Protein AF-A0A7H0LEZ7-F1 (afdb_monomer)

Secondary structure (DSSP, 8-state):
-----EEEGGGPPPSSSEEEEEEES--SGGGHHHHHHHHHHHHHHHTTSSEEEE-EETTEEPB--S-GGG-SEEEE-S--GGGS-TTS-TT--EE--GGGGGT---S-SEE----TT--HHH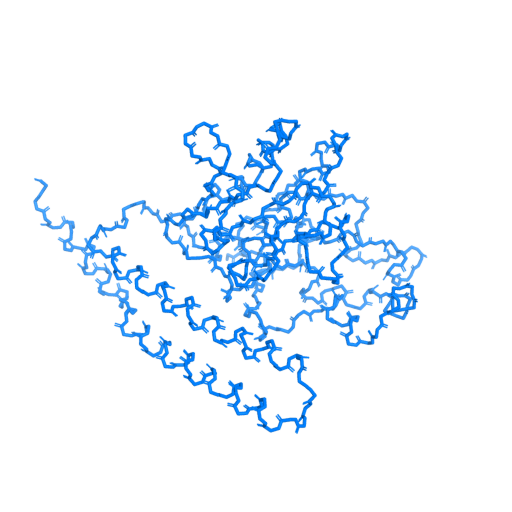HHHHHHHHHHHHTTBPPGGGGTTSGGGB-HHHHHHHHT--HHHHHHHHSPPPTTTTTEEE--S--TT-TT-----GGGBSBTTB--TT--SS---S--HHHHHHHHHHH-S---S---HHHHHHHHHHHHHHHHHHHHHHHHHHHHHHS-TT-HHHHHHHHHHHHHHHHHHHHHHTT---HHHHHHHHHHHHTS--

Radius of gyration: 21.14 Å; Cα contacts (8 Å, |Δi|>4): 494; chains: 1; bounding box: 66×50×51 Å

Solvent-accessible surface area (backbone atoms only — not comparable to full-atom values): 17412 Å² total; per-residue (Å²): 138,91,48,19,28,39,28,24,63,73,26,46,65,73,43,79,78,35,65,40,35,34,22,33,62,64,72,56,72,92,41,48,68,56,53,52,52,46,51,57,52,41,48,63,77,32,71,66,35,20,35,45,78,35,52,55,60,86,93,41,70,34,60,63,64,85,67,66,79,77,34,48,39,29,34,27,52,58,59,49,57,94,33,44,50,94,88,55,60,38,78,46,75,45,37,37,48,11,51,47,28,54,75,45,86,38,68,34,31,27,37,48,42,60,57,95,80,57,50,70,59,60,53,42,21,50,41,46,30,33,47,36,14,43,62,10,37,45,52,44,50,35,76,42,85,39,50,89,38,44,27,60,68,58,44,27,65,75,70,69,42,54,71,70,55,41,46,74,70,68,32,45,64,64,48,84,82,42,46,47,37,66,50,41,70,91,51,75,62,25,38,39,44,63,75,54,62,72,83,43,30,44,68,88,78,53,86,39,84,59,67,45,95,68,84,45,66,51,75,27,78,36,41,55,36,17,52,33,65,74,51,32,66,46,61,72,86,75,69,58,78,89,49,51,64,58,55,51,52,45,50,52,36,52,53,51,22,49,51,28,43,52,54,26,52,54,48,59,76,73,45,68,99,76,51,67,69,58,54,53,51,31,52,54,27,44,52,53,19,51,52,33,49,55,55,37,58,77,63,58,69,49,70,67,54,52,51,49,53,53,53,55,60,74,69,50,85,129

InterPro domains:
  IPR024079 Metallopeptidase, catalytic domain superfamily [G3DSA:3.40.390.10] (5-233)

Sequence (318 aa):
MKLFSFIATQHLWPKAGKKLRVCFWDVDSSFDAMKTKISTLADMLVTNLPLSFQWKEGNQFIPCAGSLSGYDVRVSLKADPARLAPEDVATSFFAVIGRMGRLDSRKATVNLPFSLAASNDFVKSRVLHEFCHVLGCLHEYQQGRCDSSFDGEKIKEIEKLSEAQYEAKYLRIADSSMGAKAFSKFDPDSIMMYRFASWMFQGDPPASPCLRTTDVTKLSGDDERGLAAAYGPAADKSVPKSIEGFVTIANKLRDRSTMLRFKADMLRQNTSAVEFSALKKIASLETKANEVETELAGYDLKPETIAAVKRGIELLPR

Organism: NCBI:txid653931

pLDDT: mean 85.18, std 15.05, range [30.48, 98.56]

Structure (mmCIF, N/CA/C/O backbone):
data_AF-A0A7H0LEZ7-F1
#
_entry.id   AF-A0A7H0LEZ7-F1
#
loop_
_atom_site.group_PDB
_atom_site.id
_atom_site.type_symbol
_atom_site.label_atom_id
_atom_site.label_alt_id
_atom_site.label_comp_id
_atom_site.label_asym_id
_atom_site.label_entity_id
_atom_site.label_seq_id
_atom_site.pdbx_PDB_ins_code
_atom_site.Cartn_x
_atom_site.Cartn_y
_atom_site.Cartn_z
_atom_site.occupancy
_atom_site.B_iso_or_equiv
_atom_site.auth_seq_id
_atom_site.auth_comp_id
_atom_site.auth_asym_id
_atom_site.auth_atom_id
_atom_site.pdbx_PDB_model_num
ATOM 1 N N . MET A 1 1 ? -15.559 -19.662 -10.968 1.00 33.81 1 MET A N 1
ATOM 2 C CA . MET A 1 1 ? -15.480 -18.282 -10.442 1.00 33.81 1 MET A CA 1
ATOM 3 C C . MET A 1 1 ? -14.004 -17.897 -10.420 1.00 33.81 1 MET A C 1
ATOM 5 O O . MET A 1 1 ? -13.226 -18.660 -9.867 1.00 33.81 1 MET A O 1
ATOM 9 N N . LYS A 1 2 ? -13.598 -16.839 -11.131 1.00 30.48 2 LYS A N 1
ATOM 10 C CA . LYS A 1 2 ? -12.199 -16.378 -11.236 1.00 30.48 2 LYS A CA 1
ATOM 11 C C . LYS A 1 2 ? -12.073 -15.138 -10.326 1.00 30.48 2 LYS A C 1
ATOM 13 O O . LYS A 1 2 ? -12.829 -14.198 -10.542 1.00 30.48 2 LYS A O 1
ATOM 18 N N . LEU A 1 3 ? -11.262 -15.179 -9.264 1.00 36.84 3 LEU A N 1
ATOM 19 C CA . LEU A 1 3 ? -11.199 -14.171 -8.177 1.00 36.84 3 LEU A CA 1
ATOM 20 C C . LEU A 1 3 ? -9.746 -13.785 -7.930 1.00 36.84 3 LEU A C 1
ATOM 22 O O . LEU A 1 3 ? -9.021 -14.714 -7.612 1.00 36.84 3 LEU A O 1
ATOM 26 N N . PHE A 1 4 ? -9.322 -12.512 -8.022 1.00 55.50 4 PHE A N 1
ATOM 27 C CA . PHE A 1 4 ? -7.941 -12.243 -8.437 1.00 55.50 4 PHE A CA 1
ATOM 28 C C . PHE A 1 4 ? -7.230 -10.957 -7.881 1.00 55.50 4 PHE A C 1
ATOM 30 O O . PHE A 1 4 ? -7.222 -9.950 -8.553 1.00 55.50 4 PHE A O 1
ATOM 37 N N . SER A 1 5 ? -6.473 -11.020 -6.761 1.00 67.81 5 SER A N 1
ATOM 38 C CA . SER A 1 5 ? -5.320 -10.119 -6.420 1.00 67.81 5 SER A CA 1
ATOM 39 C C . SER A 1 5 ? -4.165 -10.879 -5.702 1.00 67.81 5 SER A C 1
ATOM 41 O O . SER A 1 5 ? -4.408 -11.985 -5.208 1.00 67.81 5 SER A O 1
ATOM 43 N N . PHE A 1 6 ? -2.916 -10.369 -5.629 1.00 87.44 6 PHE A N 1
ATOM 44 C CA . PHE A 1 6 ? -1.803 -10.978 -4.849 1.00 87.44 6 PHE A CA 1
ATOM 45 C C . PHE A 1 6 ? -1.737 -10.418 -3.418 1.00 87.44 6 PHE A C 1
ATOM 47 O O . PHE A 1 6 ? -1.503 -9.229 -3.221 1.00 87.44 6 PHE A O 1
ATOM 54 N N . ILE A 1 7 ? -1.972 -11.254 -2.399 1.00 90.19 7 ILE A N 1
ATOM 55 C CA . ILE A 1 7 ? -2.177 -10.801 -1.010 1.00 90.19 7 ILE A CA 1
ATOM 56 C C . ILE A 1 7 ? -1.372 -11.640 -0.012 1.00 90.19 7 ILE A C 1
ATOM 58 O O . ILE A 1 7 ? -1.386 -12.871 -0.053 1.00 90.19 7 ILE A O 1
ATOM 62 N N . ALA A 1 8 ? -0.763 -10.975 0.968 1.00 92.62 8 ALA A N 1
ATOM 63 C CA . ALA A 1 8 ? -0.153 -11.580 2.147 1.00 92.62 8 ALA A CA 1
ATOM 64 C C . ALA A 1 8 ? -1.220 -12.013 3.169 1.00 92.62 8 ALA A C 1
ATOM 66 O O . ALA A 1 8 ? -1.575 -11.281 4.100 1.00 92.62 8 ALA A O 1
ATOM 67 N N . THR A 1 9 ? -1.760 -13.224 3.011 1.00 90.81 9 THR A N 1
ATOM 68 C CA . THR A 1 9 ? -2.901 -13.693 3.821 1.00 90.81 9 THR A CA 1
ATOM 69 C C . THR A 1 9 ? -2.584 -13.816 5.311 1.00 90.81 9 THR A C 1
ATOM 71 O O . THR A 1 9 ? -3.466 -13.625 6.155 1.00 90.81 9 THR A O 1
ATOM 74 N N . GLN A 1 10 ? -1.316 -14.052 5.660 1.00 88.75 10 GLN A N 1
ATOM 75 C CA . GLN A 1 10 ? -0.862 -14.085 7.048 1.00 88.75 10 GLN A CA 1
ATOM 76 C C . GLN A 1 10 ? -0.788 -12.701 7.688 1.00 88.75 10 GLN A C 1
ATOM 78 O O . GLN A 1 10 ? -0.588 -12.631 8.894 1.00 88.75 10 GLN A O 1
ATOM 83 N N . HIS A 1 11 ? -0.983 -11.608 6.951 1.00 92.06 11 HIS A N 1
ATOM 84 C CA . HIS A 1 11 ? -0.917 -10.248 7.492 1.00 92.06 11 HIS A CA 1
ATOM 85 C C . HIS A 1 11 ? -2.239 -9.487 7.379 1.00 92.06 11 HIS A C 1
ATOM 87 O O . HIS A 1 11 ? -2.298 -8.311 7.717 1.00 92.06 11 HIS A O 1
ATOM 93 N N . LEU A 1 12 ? -3.331 -10.148 6.996 1.00 93.44 12 LEU A N 1
ATOM 94 C CA . LEU A 1 12 ? -4.651 -9.518 6.938 1.00 93.44 12 LEU A CA 1
ATOM 95 C C . LEU A 1 12 ? -5.104 -8.975 8.298 1.00 93.44 12 LEU A C 1
ATOM 97 O O . LEU A 1 12 ? -4.856 -9.565 9.351 1.00 93.44 12 LEU A O 1
ATOM 101 N N . TRP A 1 13 ? -5.836 -7.871 8.284 1.00 94.38 13 TRP A N 1
ATOM 102 C CA . TRP A 1 13 ? -6.532 -7.396 9.479 1.00 94.38 13 TRP A CA 1
ATOM 103 C C . TRP A 1 13 ? -7.641 -8.375 9.911 1.00 94.38 13 TRP A C 1
ATOM 105 O O . TRP A 1 13 ? -8.182 -9.103 9.073 1.00 94.38 13 TRP A O 1
ATOM 115 N N . PRO A 1 14 ? -8.021 -8.402 11.202 1.00 88.19 14 PRO A N 1
ATOM 116 C CA . PRO A 1 14 ? -9.187 -9.154 11.654 1.00 88.19 14 PRO A CA 1
ATOM 117 C C . PRO A 1 14 ? -10.440 -8.791 10.851 1.00 88.19 14 PRO A C 1
ATOM 119 O O . PRO A 1 14 ? -10.749 -7.614 10.681 1.00 88.19 14 PRO A O 1
ATOM 122 N N . LYS A 1 15 ? -11.148 -9.813 10.356 1.00 76.19 15 LYS A N 1
ATOM 123 C CA . LYS A 1 15 ? -12.174 -9.641 9.321 1.00 76.19 15 LYS A CA 1
ATOM 124 C C . LYS A 1 15 ? -13.425 -8.918 9.817 1.00 76.19 15 LYS A C 1
ATOM 126 O O . LYS A 1 15 ? -13.903 -8.066 9.103 1.00 76.19 15 LYS A O 1
ATOM 131 N N . ALA A 1 16 ? -13.965 -9.213 11.000 1.00 72.62 16 ALA A N 1
ATOM 132 C CA . ALA A 1 16 ? -15.299 -8.729 11.380 1.00 72.62 16 ALA A CA 1
ATOM 133 C C . ALA A 1 16 ? -15.286 -7.406 12.168 1.00 72.62 16 ALA A C 1
ATOM 135 O O . ALA A 1 16 ? -14.766 -7.351 13.282 1.00 72.62 16 ALA A O 1
ATOM 136 N N . GLY A 1 17 ? -15.914 -6.362 11.614 1.00 74.38 17 GLY A N 1
ATOM 137 C CA . GLY A 1 17 ? -16.292 -5.126 12.315 1.00 74.38 17 GLY A CA 1
ATOM 138 C C . GLY A 1 17 ? -15.122 -4.258 12.779 1.00 74.38 17 GLY A C 1
ATOM 139 O O . GLY A 1 17 ? -15.315 -3.299 13.531 1.00 74.38 17 GLY A O 1
ATOM 140 N N . LYS A 1 18 ? -13.897 -4.586 12.360 1.00 88.25 18 LYS A N 1
ATOM 141 C CA . LYS A 1 18 ? -12.694 -3.898 12.812 1.00 88.25 18 LYS A CA 1
ATOM 142 C C . LYS A 1 18 ? -12.649 -2.498 12.206 1.00 88.25 18 LYS A C 1
ATOM 144 O O . LYS A 1 18 ? -12.570 -2.325 10.994 1.00 88.25 18 LYS A O 1
ATOM 149 N N . LYS A 1 19 ? -12.626 -1.498 13.085 1.00 95.12 19 LYS A N 1
ATOM 150 C CA . LYS A 1 19 ? -12.230 -0.132 12.743 1.00 95.12 19 LYS A CA 1
ATOM 151 C C . LYS A 1 19 ? -10.716 -0.017 12.894 1.00 95.12 19 LYS A C 1
ATOM 153 O O . LYS A 1 19 ? -10.193 -0.191 14.001 1.00 95.12 19 LYS A O 1
ATOM 158 N N . LEU A 1 20 ? -10.023 0.194 11.781 1.00 96.62 20 LEU A N 1
ATOM 159 C CA . LEU A 1 20 ? -8.589 0.451 11.735 1.00 96.62 20 LEU A CA 1
ATOM 160 C C . LEU A 1 20 ? -8.354 1.902 12.142 1.00 96.62 20 LEU A C 1
ATOM 162 O O . LEU A 1 20 ? -8.739 2.812 11.413 1.00 96.62 20 LEU A O 1
ATOM 166 N N . ARG A 1 21 ? -7.774 2.133 13.319 1.00 97.62 21 ARG A N 1
ATOM 167 C CA . ARG A 1 21 ? -7.528 3.492 13.814 1.00 97.62 21 ARG A CA 1
ATOM 168 C C . ARG A 1 21 ? -6.345 4.090 13.060 1.00 97.62 21 ARG A C 1
ATOM 170 O O . ARG A 1 21 ? -5.223 3.602 13.199 1.00 97.62 21 ARG A O 1
ATOM 177 N N . VAL A 1 22 ? -6.610 5.119 12.259 1.00 98.44 22 VAL A N 1
ATOM 178 C CA . VAL A 1 22 ? -5.611 5.787 11.420 1.00 98.44 22 VAL A CA 1
ATOM 179 C C . VAL A 1 22 ? -5.298 7.153 12.008 1.00 98.44 22 VAL A C 1
ATOM 181 O O . VAL A 1 22 ? -6.215 7.933 12.254 1.00 98.44 22 VAL A O 1
ATOM 184 N N . CYS A 1 23 ? -4.018 7.450 12.219 1.00 98.44 23 CYS A N 1
ATOM 185 C CA . CYS A 1 23 ? -3.571 8.771 12.653 1.00 98.44 23 CYS A CA 1
ATOM 186 C C . CYS A 1 23 ? -2.706 9.459 11.594 1.00 98.44 23 CYS A C 1
ATOM 188 O O . CYS A 1 23 ? -2.056 8.795 10.783 1.00 98.44 23 CYS A O 1
ATOM 190 N N . PHE A 1 24 ? -2.663 10.791 11.641 1.00 98.50 24 PHE A N 1
ATOM 191 C CA . PHE A 1 24 ? -1.751 11.613 10.845 1.00 98.50 24 PHE A CA 1
ATOM 192 C C . PHE A 1 24 ? -0.687 12.265 11.732 1.00 98.50 24 PHE A C 1
ATOM 194 O O . PHE A 1 24 ? -1.008 12.863 12.760 1.00 98.50 24 PHE A O 1
ATOM 201 N N . TRP A 1 25 ? 0.578 12.198 11.315 1.00 97.38 25 TRP A N 1
ATOM 202 C CA . TRP A 1 25 ? 1.665 12.954 11.950 1.00 97.38 25 TRP A CA 1
ATOM 203 C C . TRP A 1 25 ? 1.576 14.455 11.664 1.00 97.38 25 TRP A C 1
ATOM 205 O O . TRP A 1 25 ? 1.950 15.281 12.493 1.00 97.38 25 TRP A O 1
ATOM 215 N N . ASP A 1 26 ? 1.072 14.819 10.489 1.00 95.69 26 ASP A N 1
ATOM 216 C CA . ASP A 1 26 ? 1.007 16.205 10.036 1.00 95.69 26 ASP A CA 1
ATOM 217 C C . ASP A 1 26 ? -0.267 16.873 10.533 1.00 95.69 26 ASP A C 1
ATOM 219 O O . ASP A 1 26 ? -1.249 16.993 9.812 1.00 95.69 26 ASP A O 1
ATOM 223 N N . VAL A 1 27 ? -0.258 17.291 11.796 1.00 92.75 27 VAL A N 1
ATOM 224 C CA . VAL A 1 27 ? -1.427 17.873 12.480 1.00 92.75 27 VAL A CA 1
ATOM 225 C C . VAL A 1 27 ? -1.787 19.288 12.019 1.00 92.75 27 VAL A C 1
ATOM 227 O O . VAL A 1 27 ? -2.871 19.766 12.328 1.00 92.75 27 VAL A O 1
ATOM 230 N N . ASP A 1 28 ? -0.912 19.933 11.249 1.00 92.44 28 ASP A N 1
ATOM 231 C CA . ASP A 1 28 ? -1.133 21.265 10.684 1.00 92.44 28 ASP A CA 1
ATOM 232 C C . ASP A 1 28 ? -2.366 21.284 9.756 1.00 92.44 28 ASP A C 1
ATOM 234 O O . ASP A 1 28 ? -2.585 20.350 8.971 1.00 92.44 28 ASP A O 1
ATOM 238 N N . SER A 1 29 ? -3.175 22.342 9.856 1.00 94.31 29 SER A N 1
ATOM 239 C CA . SER A 1 29 ? -4.417 22.510 9.094 1.00 94.31 29 SER A CA 1
ATOM 240 C C . SER A 1 29 ? -4.186 22.743 7.599 1.00 94.31 29 SER A C 1
ATOM 242 O O . SER A 1 29 ? -5.063 22.443 6.789 1.00 94.31 29 SER A O 1
ATOM 244 N N . SER A 1 30 ? -2.985 23.171 7.192 1.00 94.56 30 SER A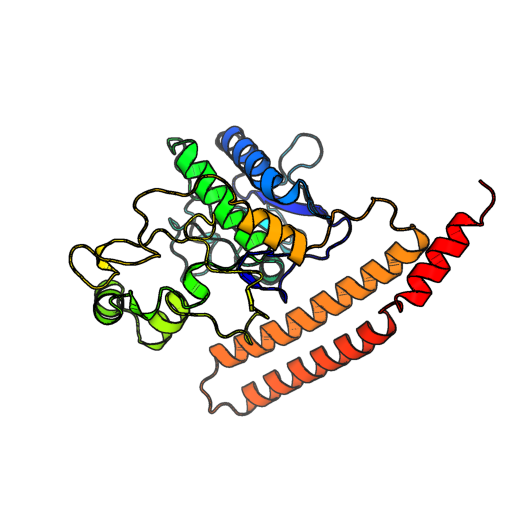 N 1
ATOM 245 C CA . SER A 1 30 ? -2.574 23.258 5.781 1.00 94.56 30 SER A CA 1
ATOM 246 C C . SER A 1 30 ? -2.675 21.920 5.040 1.00 94.56 30 SER A C 1
ATOM 248 O O . SER A 1 30 ? -2.807 21.900 3.816 1.00 94.56 30 SER A O 1
ATOM 250 N N . PHE A 1 31 ? -2.687 20.797 5.766 1.00 95.56 31 PHE A N 1
ATOM 251 C CA . PHE A 1 31 ? -2.865 19.461 5.201 1.00 95.56 31 PHE A CA 1
ATOM 252 C C . PHE A 1 31 ? -4.308 18.940 5.248 1.00 95.56 31 PHE A C 1
ATOM 254 O O . PHE A 1 31 ? -4.554 17.851 4.736 1.00 95.56 31 PHE A O 1
ATOM 261 N N . ASP A 1 32 ? -5.283 19.654 5.815 1.00 95.50 32 ASP A N 1
ATOM 262 C CA . ASP A 1 32 ? -6.631 19.102 6.045 1.00 95.50 32 ASP A CA 1
ATOM 263 C C . ASP A 1 32 ? -7.369 18.724 4.755 1.00 95.50 32 ASP A C 1
ATOM 265 O O . ASP A 1 32 ? -8.057 17.696 4.704 1.00 95.50 32 ASP A O 1
ATOM 269 N N . ALA A 1 33 ? -7.167 19.493 3.682 1.00 95.44 33 ALA A N 1
ATOM 270 C CA . ALA A 1 33 ? -7.680 19.152 2.358 1.00 95.44 33 ALA A CA 1
ATOM 271 C C . ALA A 1 33 ? -7.060 17.843 1.832 1.00 95.44 33 ALA A C 1
ATOM 273 O O . ALA A 1 33 ? -7.771 16.972 1.327 1.00 95.44 33 ALA A O 1
ATOM 274 N N . MET A 1 34 ? -5.746 17.663 2.013 1.00 96.69 34 MET A N 1
ATOM 275 C CA . MET A 1 34 ? -5.046 16.440 1.614 1.00 96.69 34 MET A CA 1
ATOM 276 C C . MET A 1 34 ? -5.470 15.242 2.473 1.00 96.69 34 MET A C 1
ATOM 278 O O . MET A 1 34 ? -5.770 14.188 1.922 1.00 96.69 34 MET A O 1
ATOM 282 N N . LYS A 1 35 ? -5.591 15.397 3.799 1.00 97.56 35 LYS A N 1
ATOM 283 C CA . LYS A 1 35 ? -6.091 14.347 4.709 1.00 97.56 35 LYS A CA 1
ATOM 284 C C . LYS A 1 35 ? -7.490 13.883 4.309 1.00 97.56 35 LYS A C 1
ATOM 286 O O . LYS A 1 35 ? -7.729 12.685 4.232 1.00 97.56 35 LYS A O 1
ATOM 291 N N . THR A 1 36 ? -8.384 14.824 3.994 1.00 96.81 36 THR A N 1
ATOM 292 C CA . THR A 1 36 ? -9.753 14.533 3.532 1.00 96.81 36 THR A CA 1
ATOM 293 C C . THR A 1 36 ? -9.757 13.776 2.210 1.00 96.81 36 THR A C 1
ATOM 295 O O . THR A 1 36 ? -10.506 12.812 2.038 1.00 96.81 36 THR A O 1
ATOM 298 N N . LYS A 1 37 ? -8.896 14.177 1.272 1.00 97.38 37 LYS A N 1
ATOM 299 C CA . LYS A 1 37 ? -8.743 13.492 -0.011 1.00 97.38 37 LYS A CA 1
ATOM 300 C C . LYS A 1 37 ? -8.205 12.071 0.173 1.00 97.38 37 LYS A C 1
ATOM 302 O O . LYS A 1 37 ? -8.775 11.142 -0.390 1.00 97.38 37 LYS A O 1
ATOM 307 N N . ILE A 1 38 ? -7.169 11.891 0.993 1.00 98.31 38 ILE A N 1
ATOM 308 C CA . ILE A 1 38 ? -6.590 10.580 1.316 1.00 98.31 38 ILE A CA 1
ATOM 309 C C . ILE A 1 38 ? -7.633 9.676 1.970 1.00 98.31 38 ILE A C 1
ATOM 311 O O . ILE A 1 38 ? -7.821 8.557 1.503 1.00 98.31 38 ILE A O 1
ATOM 315 N N . SER A 1 39 ? -8.343 10.158 2.996 1.00 98.31 39 SER A N 1
ATOM 316 C CA . SER A 1 39 ? -9.342 9.347 3.698 1.00 98.31 39 SER A CA 1
ATOM 317 C C . SER A 1 39 ? -10.466 8.905 2.765 1.00 98.31 39 SER A C 1
ATOM 319 O O . SER A 1 39 ? -10.811 7.732 2.741 1.00 98.31 39 SER A O 1
ATOM 321 N N . THR A 1 40 ? -10.968 9.818 1.927 1.00 97.38 40 THR A N 1
ATOM 322 C CA . THR A 1 40 ? -12.027 9.514 0.951 1.00 97.38 40 THR A CA 1
ATOM 323 C C . THR A 1 40 ? -11.588 8.442 -0.045 1.00 97.38 40 THR A C 1
ATOM 325 O O . THR A 1 40 ? -12.339 7.516 -0.329 1.00 97.38 40 THR A O 1
ATOM 328 N N . LEU A 1 41 ? -10.369 8.558 -0.578 1.00 97.94 41 LEU A N 1
ATOM 329 C CA . LEU A 1 41 ? -9.825 7.603 -1.542 1.00 97.94 41 LEU A CA 1
ATOM 330 C C . LEU A 1 41 ? -9.564 6.233 -0.908 1.00 97.94 41 LEU A C 1
ATOM 332 O O . LEU A 1 41 ? -9.936 5.217 -1.485 1.00 97.94 41 LEU A O 1
ATOM 336 N N . ALA A 1 42 ? -8.962 6.194 0.279 1.00 98.31 42 ALA A N 1
ATOM 337 C CA . ALA A 1 42 ? -8.709 4.949 0.995 1.00 98.31 42 ALA A CA 1
ATOM 338 C C . ALA A 1 42 ? -10.016 4.244 1.410 1.00 98.31 42 ALA A C 1
ATOM 340 O O . ALA A 1 42 ? -10.105 3.021 1.307 1.00 98.31 42 ALA A O 1
ATOM 341 N N . ASP A 1 43 ? -11.060 4.991 1.789 1.00 97.69 43 ASP A N 1
ATOM 342 C CA . ASP A 1 43 ? -12.376 4.429 2.126 1.00 97.69 43 ASP A CA 1
ATOM 343 C C . ASP A 1 43 ? -13.046 3.709 0.933 1.00 97.69 43 ASP A C 1
ATOM 345 O O . ASP A 1 43 ? -13.833 2.776 1.132 1.00 97.69 43 ASP A O 1
ATOM 349 N N . MET A 1 44 ? -12.681 4.048 -0.313 1.00 95.38 44 MET A N 1
ATOM 350 C CA . MET A 1 44 ? -13.145 3.315 -1.501 1.00 95.38 44 MET A CA 1
ATOM 351 C C . MET A 1 44 ? -12.722 1.839 -1.466 1.00 95.38 44 MET A C 1
ATOM 353 O O . MET A 1 44 ? -13.493 0.978 -1.882 1.00 95.38 44 MET A O 1
ATOM 357 N N . LEU A 1 45 ? -11.535 1.531 -0.931 1.00 95.88 45 LEU A N 1
ATOM 358 C CA 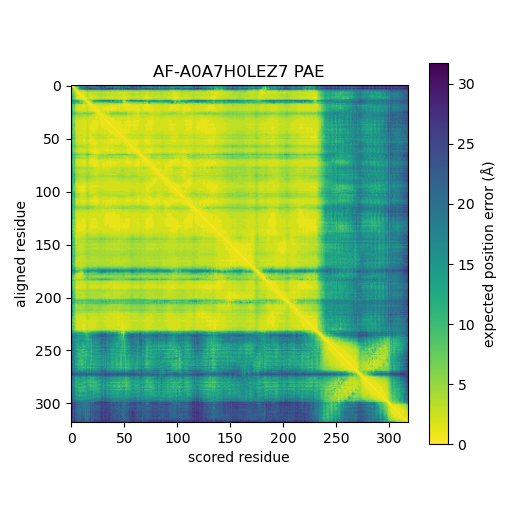. LEU A 1 45 ? -10.997 0.165 -0.882 1.00 95.88 45 LEU A CA 1
ATOM 359 C C . LEU A 1 45 ? -11.794 -0.753 0.049 1.00 95.88 45 LEU A C 1
ATOM 361 O O . LEU A 1 45 ? -11.827 -1.967 -0.137 1.00 95.88 45 LEU A O 1
ATOM 365 N N . VAL A 1 46 ? -12.412 -0.176 1.080 1.00 94.81 46 VAL A N 1
ATOM 366 C CA . VAL A 1 46 ? -13.042 -0.923 2.178 1.00 94.81 46 VAL A CA 1
ATOM 367 C C . VAL A 1 46 ? -14.564 -0.866 2.138 1.00 94.81 46 VAL A C 1
ATOM 369 O O . VAL A 1 46 ? -15.217 -1.468 2.983 1.00 94.81 46 VAL A O 1
ATOM 372 N N . THR A 1 47 ? -15.145 -0.200 1.134 1.00 92.38 47 THR A N 1
ATOM 373 C CA . THR A 1 47 ? -16.601 -0.008 1.004 1.00 92.38 47 THR A CA 1
ATOM 374 C C . THR A 1 47 ? -17.377 -1.332 1.039 1.00 92.38 47 THR A C 1
ATOM 376 O O . THR A 1 47 ? -18.448 -1.398 1.636 1.00 92.38 47 THR A O 1
ATOM 379 N N . ASN A 1 48 ? -16.814 -2.399 0.461 1.00 88.69 48 ASN A N 1
ATOM 380 C CA . ASN A 1 48 ? -17.431 -3.731 0.405 1.00 88.69 48 ASN A CA 1
ATOM 381 C C . ASN A 1 48 ? -16.773 -4.758 1.344 1.00 88.69 48 ASN A C 1
ATOM 383 O O . ASN A 1 48 ? -17.053 -5.955 1.245 1.00 88.69 48 ASN A O 1
ATOM 387 N N . LEU A 1 49 ? -15.887 -4.315 2.238 1.00 92.38 49 LEU A N 1
ATOM 388 C CA . LEU A 1 49 ? -15.145 -5.187 3.144 1.00 92.38 49 LEU A CA 1
ATOM 389 C C . LEU A 1 49 ? -15.750 -5.142 4.559 1.00 92.38 49 LEU A C 1
ATOM 391 O O . LEU A 1 49 ? -16.345 -4.142 4.958 1.00 92.38 49 LEU A O 1
ATOM 395 N N . PRO A 1 50 ? -15.584 -6.198 5.373 1.00 92.56 50 PRO A N 1
ATOM 396 C CA . PRO A 1 50 ? -16.063 -6.236 6.757 1.00 92.56 50 PRO A CA 1
ATOM 397 C C . PRO A 1 50 ? -15.228 -5.384 7.743 1.00 92.56 50 PRO A C 1
ATOM 399 O O . PRO A 1 50 ? -15.271 -5.610 8.953 1.00 92.56 50 PRO A O 1
ATOM 402 N N . LEU A 1 51 ? -14.496 -4.381 7.255 1.00 94.00 51 LEU A N 1
ATOM 403 C CA . LEU A 1 51 ? -13.664 -3.468 8.038 1.00 94.00 51 LEU A CA 1
ATOM 404 C C . LEU A 1 51 ? -13.826 -2.032 7.538 1.00 94.00 51 LEU A C 1
ATOM 406 O O . LEU A 1 51 ? -14.313 -1.800 6.437 1.00 94.00 51 LEU A O 1
ATOM 410 N N . SER A 1 52 ? -13.395 -1.062 8.336 1.00 96.00 52 SER A N 1
ATOM 411 C CA . SER A 1 52 ? -13.365 0.341 7.922 1.00 96.00 52 SER A CA 1
ATOM 412 C C . SER A 1 52 ? -12.156 1.054 8.508 1.00 96.00 52 SER A C 1
ATOM 414 O O . SER A 1 52 ? -11.582 0.607 9.503 1.00 96.00 52 SER A O 1
ATOM 416 N N . PHE A 1 53 ? -11.803 2.206 7.955 1.00 97.81 53 PHE A N 1
ATOM 417 C CA . PHE A 1 53 ? -10.847 3.105 8.585 1.00 97.81 53 PHE A CA 1
ATOM 418 C C . PHE A 1 53 ? -11.564 4.052 9.557 1.00 97.81 53 PHE A C 1
ATOM 420 O O . PHE A 1 53 ? -12.698 4.479 9.335 1.00 97.81 53 PHE A O 1
ATOM 427 N N . GLN A 1 54 ? -10.919 4.359 10.677 1.00 97.81 54 GLN A N 1
ATOM 428 C CA . GLN A 1 54 ? -11.333 5.395 11.614 1.00 97.81 54 GLN A CA 1
ATOM 429 C C . GLN A 1 54 ? -10.302 6.518 11.556 1.00 97.81 54 GLN A C 1
ATOM 431 O O . GLN A 1 54 ? -9.236 6.417 12.157 1.00 97.81 54 GLN A O 1
ATOM 436 N N . TRP A 1 55 ? -10.647 7.579 10.830 1.00 98.12 55 TRP A N 1
ATOM 437 C CA . TRP A 1 55 ? -9.778 8.732 10.581 1.00 98.12 55 TRP A CA 1
ATOM 438 C C . TRP A 1 55 ? -9.937 9.863 11.594 1.00 98.12 55 TRP A C 1
ATOM 440 O O . TRP A 1 55 ? -9.032 10.680 11.753 1.00 98.12 55 TRP A O 1
ATOM 450 N N . LYS A 1 56 ? -11.122 9.959 12.208 1.00 97.75 56 LYS A N 1
ATOM 451 C CA . LYS A 1 56 ? -11.548 11.108 13.009 1.00 97.75 56 LYS A CA 1
ATOM 452 C C . LYS A 1 56 ? -12.090 10.702 14.376 1.00 97.75 56 LYS A C 1
ATOM 454 O O . LYS A 1 56 ? -12.682 9.631 14.532 1.00 97.75 56 LYS A O 1
ATOM 459 N N . GLU A 1 57 ? -11.934 11.610 15.332 1.00 96.50 57 GLU A N 1
ATOM 460 C CA . GLU A 1 57 ? -12.625 11.627 16.621 1.00 96.50 57 GLU A CA 1
ATOM 461 C C . GLU A 1 57 ? -13.448 12.914 16.698 1.00 96.50 57 GLU A C 1
ATOM 463 O O . GLU A 1 57 ? -12.920 14.026 16.654 1.00 96.50 57 GLU A O 1
ATOM 468 N N . GLY A 1 58 ? -14.775 12.763 16.692 1.00 95.94 58 GLY A N 1
ATOM 469 C CA . GLY A 1 58 ? -15.664 13.876 16.371 1.00 95.94 58 GLY A CA 1
ATOM 470 C C . GLY A 1 58 ? -15.368 14.418 14.968 1.00 95.94 58 GLY A C 1
ATOM 471 O O . GLY A 1 58 ? -15.371 13.668 13.992 1.00 95.94 58 GLY A O 1
ATOM 472 N N . ASN A 1 59 ? -15.083 15.719 14.876 1.00 95.56 59 ASN A N 1
ATOM 473 C CA . ASN A 1 59 ? -14.828 16.405 13.604 1.00 95.56 59 ASN A CA 1
ATOM 474 C C . ASN A 1 59 ? -13.340 16.527 13.241 1.00 95.56 59 ASN A C 1
ATOM 476 O O . ASN A 1 59 ? -13.022 16.995 12.146 1.00 95.56 59 ASN A O 1
ATOM 480 N N . GLN A 1 60 ? -12.431 16.110 14.123 1.00 96.75 60 GLN A N 1
ATOM 481 C CA . GLN A 1 60 ? -10.991 16.291 13.942 1.00 96.75 60 GLN A CA 1
ATOM 482 C C . GLN A 1 60 ? -10.319 14.996 13.500 1.00 96.75 60 GLN A C 1
ATOM 484 O O . GLN A 1 60 ? -10.678 13.915 13.965 1.00 96.75 60 GLN A O 1
ATOM 489 N N . PHE A 1 61 ? -9.333 15.106 12.605 1.00 98.12 61 PHE A N 1
ATOM 490 C CA . PHE A 1 61 ? -8.458 13.981 12.276 1.00 98.12 61 PHE A CA 1
ATOM 491 C C . PHE A 1 61 ? -7.647 13.565 13.500 1.00 98.12 61 PHE A C 1
ATOM 493 O O . PHE A 1 61 ? -7.176 14.416 14.251 1.00 98.12 61 PHE A O 1
ATOM 500 N N . ILE A 1 62 ? -7.475 12.258 13.683 1.00 98.06 62 ILE A N 1
ATOM 501 C CA . ILE A 1 62 ? -6.735 11.705 14.817 1.00 98.06 62 ILE A CA 1
ATOM 502 C C . ILE A 1 62 ? -5.243 12.050 14.645 1.00 98.06 62 ILE A C 1
ATOM 504 O O . ILE A 1 62 ? -4.632 11.620 13.660 1.00 98.06 62 ILE A O 1
ATOM 508 N N . PRO A 1 63 ? -4.627 12.809 15.568 1.00 97.94 63 PRO A N 1
ATOM 509 C CA . PRO A 1 63 ? -3.199 13.089 15.512 1.00 97.94 63 PRO A CA 1
ATOM 510 C C . PRO A 1 63 ? -2.400 11.863 15.964 1.00 97.94 63 PRO A C 1
ATOM 512 O O . PRO A 1 63 ? -2.790 11.166 16.901 1.00 97.94 63 PRO A O 1
ATOM 515 N N . CYS A 1 64 ? -1.255 11.596 15.337 1.00 97.56 64 CYS A N 1
ATOM 516 C CA . CYS A 1 64 ? -0.324 10.604 15.869 1.00 97.56 64 CYS A CA 1
ATOM 517 C C . CYS A 1 64 ? 0.344 11.171 17.129 1.00 97.56 64 CYS A C 1
ATOM 519 O O . CYS A 1 64 ? 1.232 12.015 17.045 1.00 97.56 64 CYS A O 1
ATOM 521 N N . ALA A 1 65 ? -0.097 10.718 18.303 1.00 94.62 65 ALA A N 1
ATOM 522 C CA . ALA A 1 65 ? 0.421 11.166 19.595 1.00 94.62 65 ALA A CA 1
ATOM 523 C C . ALA A 1 65 ? 0.488 10.027 20.622 1.00 94.62 65 ALA A C 1
ATOM 525 O O . ALA A 1 65 ? -0.273 9.059 20.548 1.00 94.62 65 ALA A O 1
ATOM 526 N N . GLY A 1 66 ? 1.374 10.166 21.610 1.00 92.00 66 GLY A N 1
ATOM 527 C CA . GLY A 1 66 ? 1.512 9.216 22.715 1.00 92.00 66 GLY A CA 1
ATOM 528 C C . GLY A 1 66 ? 2.030 7.843 22.278 1.00 92.00 66 GLY A C 1
ATOM 529 O O . GLY A 1 66 ? 2.940 7.735 21.456 1.00 92.00 66 GLY A O 1
ATOM 530 N N . SER A 1 67 ? 1.466 6.781 22.859 1.00 91.50 67 SER A N 1
ATOM 531 C CA . SER A 1 67 ? 1.852 5.405 22.532 1.00 91.50 67 SER A CA 1
ATOM 532 C C . SER A 1 67 ? 1.372 5.018 21.133 1.00 91.50 67 SER A C 1
ATOM 534 O O . SER A 1 67 ? 0.172 4.895 20.886 1.00 91.50 67 SER A O 1
ATOM 536 N N . LEU A 1 68 ? 2.318 4.757 20.228 1.00 91.81 68 LEU A N 1
ATOM 537 C CA . LEU A 1 68 ? 2.023 4.405 18.834 1.00 91.81 68 LEU A CA 1
ATOM 538 C C . LEU A 1 68 ? 1.295 3.063 18.677 1.00 91.81 68 LEU A C 1
ATOM 540 O O . LEU A 1 68 ? 0.636 2.843 17.664 1.00 91.81 68 LEU A O 1
ATOM 544 N N . SER A 1 69 ? 1.357 2.203 19.697 1.00 87.69 69 SER A N 1
ATOM 545 C CA . SER A 1 69 ? 0.640 0.920 19.736 1.00 87.69 69 SER A CA 1
ATOM 546 C C . SER A 1 69 ? -0.889 1.059 19.700 1.00 87.69 69 SER A C 1
ATOM 548 O O . SER A 1 69 ? -1.586 0.088 19.410 1.00 87.69 69 SER A O 1
ATOM 550 N N . GLY A 1 70 ? -1.420 2.258 19.975 1.00 91.19 70 GLY A N 1
ATOM 551 C CA . GLY A 1 70 ? -2.849 2.558 19.891 1.00 91.19 70 GLY A CA 1
ATOM 552 C C . GLY A 1 70 ? -3.373 2.795 18.470 1.00 91.19 70 GLY A C 1
ATOM 553 O O . GLY A 1 70 ? -4.591 2.890 18.302 1.00 91.19 70 GLY A O 1
ATOM 554 N N . TYR A 1 71 ? -2.491 2.893 17.469 1.00 96.19 71 TYR A N 1
ATOM 555 C CA . TYR A 1 71 ? -2.852 3.147 16.074 1.00 96.19 71 TYR A CA 1
ATOM 556 C C . TYR A 1 71 ? -2.536 1.938 15.198 1.00 96.19 71 TYR A C 1
ATOM 558 O O . TYR A 1 71 ? -1.466 1.336 15.288 1.00 96.19 71 TYR A O 1
ATOM 566 N N . ASP A 1 72 ? -3.473 1.617 14.313 1.00 96.88 72 ASP A N 1
ATOM 567 C CA . ASP A 1 72 ? -3.327 0.544 13.334 1.00 96.88 72 ASP A CA 1
ATOM 568 C C . ASP A 1 72 ? -2.502 1.020 12.131 1.00 96.88 72 ASP A C 1
ATOM 570 O O . ASP A 1 72 ? -1.673 0.277 11.610 1.00 96.88 72 ASP A O 1
ATOM 574 N N . VAL A 1 73 ? -2.696 2.283 11.733 1.00 98.25 73 VAL A N 1
ATOM 575 C CA . VAL A 1 73 ? -2.035 2.918 10.587 1.00 98.25 73 VAL A CA 1
ATOM 576 C C . VAL A 1 73 ? -1.565 4.317 10.988 1.00 98.25 73 VAL A C 1
ATOM 578 O O . VAL A 1 73 ? -2.318 5.085 11.590 1.00 98.25 73 VAL A O 1
ATOM 581 N N . ARG A 1 74 ? -0.318 4.660 10.657 1.00 98.19 74 ARG A N 1
ATOM 582 C CA . ARG A 1 74 ? 0.321 5.937 11.006 1.00 98.19 74 ARG A CA 1
ATOM 583 C C . ARG A 1 74 ? 0.810 6.621 9.734 1.00 98.19 74 ARG A C 1
ATOM 585 O O . ARG A 1 74 ? 1.785 6.167 9.138 1.00 98.19 74 ARG A O 1
ATOM 592 N N . VAL A 1 75 ? 0.130 7.682 9.311 1.00 98.56 75 VAL A N 1
ATOM 593 C CA . VAL A 1 75 ? 0.360 8.334 8.015 1.00 98.56 75 VAL A CA 1
ATOM 594 C C . VAL A 1 75 ? 1.249 9.568 8.176 1.00 98.56 75 VAL A C 1
ATOM 596 O O . VAL A 1 75 ? 0.971 10.441 9.002 1.00 98.56 75 VAL A O 1
ATOM 599 N N . SER A 1 76 ? 2.301 9.657 7.364 1.00 97.94 76 SER A N 1
ATOM 600 C CA . SER A 1 76 ? 3.099 10.869 7.155 1.00 97.94 76 SER A CA 1
ATOM 601 C C . SER A 1 76 ? 2.816 11.447 5.772 1.00 97.94 76 SER A C 1
ATOM 603 O O . SER A 1 76 ? 2.796 10.717 4.786 1.00 97.94 76 SER A O 1
ATOM 605 N N . LEU A 1 77 ? 2.612 12.760 5.704 1.00 97.50 77 LEU A N 1
ATOM 606 C CA . LEU A 1 77 ? 2.426 13.544 4.480 1.00 97.50 77 LEU A CA 1
ATOM 607 C C . LEU A 1 77 ? 3.661 14.377 4.121 1.00 97.50 77 LEU A C 1
ATOM 609 O O . LEU A 1 77 ? 3.667 15.084 3.115 1.00 97.50 77 LEU A O 1
ATOM 613 N N . LYS A 1 78 ? 4.706 14.317 4.951 1.00 95.69 78 LYS A N 1
ATOM 614 C CA . LYS A 1 78 ? 5.975 15.016 4.746 1.00 95.69 78 LYS A CA 1
ATOM 615 C C . LYS A 1 78 ? 7.099 14.021 4.513 1.00 95.69 78 LYS A C 1
ATOM 617 O O . LYS A 1 78 ? 7.134 12.964 5.144 1.00 95.69 78 LYS A O 1
ATOM 622 N N . ALA A 1 79 ? 8.051 14.429 3.680 1.00 94.88 79 ALA A N 1
ATOM 623 C CA . ALA A 1 79 ? 9.342 13.769 3.540 1.00 94.88 79 ALA A CA 1
ATOM 624 C C . ALA A 1 79 ? 10.216 14.044 4.778 1.00 94.88 79 ALA A C 1
ATOM 626 O O . ALA A 1 79 ? 11.168 14.818 4.726 1.00 94.88 79 ALA A O 1
ATOM 627 N N . ASP A 1 80 ? 9.844 13.448 5.910 1.00 95.94 80 ASP A N 1
ATOM 628 C CA . ASP A 1 80 ? 10.514 13.614 7.200 1.00 95.94 80 ASP A CA 1
ATOM 629 C C . ASP A 1 80 ? 11.226 12.308 7.600 1.00 95.94 80 ASP A C 1
ATOM 631 O O . ASP A 1 80 ? 10.562 11.375 8.069 1.00 95.94 80 ASP A O 1
ATOM 635 N N . PRO A 1 81 ? 12.563 12.221 7.453 1.00 95.44 81 PRO A N 1
ATOM 636 C CA . PRO A 1 81 ? 13.312 11.009 7.778 1.00 95.44 81 PRO A CA 1
ATOM 637 C C . PRO A 1 81 ? 13.213 10.627 9.261 1.00 95.44 81 PRO A C 1
ATOM 639 O O . PRO A 1 81 ? 13.335 9.453 9.595 1.00 95.44 81 PRO A O 1
ATOM 642 N N . ALA A 1 82 ? 12.904 11.565 10.169 1.00 95.94 82 ALA A N 1
ATOM 643 C CA . ALA A 1 82 ? 12.760 11.271 11.598 1.00 95.94 82 ALA A CA 1
ATOM 644 C C . ALA A 1 82 ? 11.530 10.400 11.930 1.00 95.94 82 ALA A C 1
ATOM 646 O O . ALA A 1 82 ? 11.324 10.027 13.099 1.00 95.94 82 ALA A O 1
ATOM 647 N N . ARG A 1 83 ? 10.691 10.109 10.924 1.00 94.38 83 ARG A N 1
ATOM 648 C CA . ARG A 1 83 ? 9.497 9.265 11.032 1.00 94.38 83 ARG A CA 1
ATOM 649 C C . ARG A 1 83 ? 9.664 7.873 10.423 1.00 94.38 83 ARG A C 1
ATOM 651 O O . ARG A 1 83 ? 8.775 7.039 10.608 1.00 94.38 83 ARG A O 1
ATOM 658 N N . LEU A 1 84 ? 10.757 7.630 9.712 1.00 93.62 84 LEU A N 1
ATOM 659 C CA . LEU A 1 84 ? 10.958 6.441 8.886 1.00 93.62 84 LEU A CA 1
ATOM 660 C C . LEU A 1 84 ? 12.071 5.563 9.467 1.00 93.62 84 LEU A C 1
ATOM 662 O O . LEU A 1 84 ? 12.672 5.913 10.487 1.00 93.62 84 LEU A O 1
ATOM 666 N N . ALA A 1 85 ? 12.313 4.406 8.856 1.00 90.81 85 ALA A N 1
ATOM 667 C CA . ALA A 1 85 ? 13.489 3.610 9.173 1.00 90.81 85 ALA A CA 1
ATOM 668 C C . ALA A 1 85 ? 14.742 4.260 8.547 1.00 90.81 85 ALA A C 1
ATOM 670 O O . ALA A 1 85 ? 14.611 4.972 7.549 1.00 90.81 85 ALA A O 1
ATOM 671 N N . PRO A 1 86 ? 15.949 4.055 9.109 1.00 89.88 86 PRO A N 1
ATOM 672 C CA . PRO A 1 86 ? 17.181 4.654 8.584 1.00 89.88 86 PRO A CA 1
ATOM 673 C C . PRO A 1 86 ? 17.451 4.375 7.097 1.00 89.88 86 PRO A C 1
ATOM 675 O O . PRO A 1 86 ? 18.064 5.197 6.421 1.00 89.88 86 PRO A O 1
ATOM 678 N N . GLU A 1 87 ? 17.007 3.226 6.596 1.00 87.25 87 GLU A N 1
ATOM 679 C CA . GLU A 1 87 ? 17.149 2.787 5.209 1.00 87.25 87 GLU A CA 1
ATOM 680 C C . GLU A 1 87 ? 16.069 3.329 4.259 1.00 87.25 87 GLU A C 1
ATOM 682 O O . GLU A 1 87 ? 16.218 3.227 3.039 1.00 87.25 87 GLU A O 1
ATOM 687 N N . ASP A 1 88 ? 14.987 3.901 4.790 1.00 90.88 88 ASP A N 1
ATOM 688 C CA . ASP A 1 88 ? 13.896 4.420 3.973 1.00 90.88 88 ASP A CA 1
ATOM 689 C C . ASP A 1 88 ? 14.260 5.797 3.399 1.00 90.88 88 ASP A C 1
ATOM 691 O O . ASP A 1 88 ? 14.745 6.700 4.085 1.00 90.88 88 ASP A O 1
ATOM 695 N N . VAL A 1 89 ? 13.937 6.010 2.125 1.00 92.62 89 VAL A N 1
ATOM 696 C CA . VAL A 1 89 ? 14.111 7.314 1.477 1.00 92.62 89 VAL A CA 1
ATOM 697 C C . VAL A 1 89 ? 12.891 8.189 1.762 1.00 92.62 89 VAL A C 1
ATOM 699 O O . VAL A 1 89 ? 11.775 7.846 1.378 1.00 92.62 89 VAL A O 1
ATOM 702 N N . ALA A 1 90 ? 13.098 9.359 2.372 1.00 95.44 90 ALA A N 1
ATOM 703 C CA . ALA A 1 90 ? 12.008 10.221 2.844 1.00 95.44 90 ALA A CA 1
ATOM 704 C C . ALA A 1 90 ? 11.012 10.674 1.764 1.00 95.44 90 ALA A C 1
ATOM 706 O O . ALA A 1 90 ? 9.836 10.899 2.053 1.00 95.44 90 ALA A O 1
ATOM 707 N N . THR A 1 91 ? 11.464 10.782 0.518 1.00 96.12 91 THR A N 1
ATOM 708 C CA . THR A 1 91 ? 10.638 11.152 -0.638 1.00 96.12 91 THR A CA 1
ATOM 709 C C . THR A 1 91 ? 9.896 9.972 -1.272 1.00 96.12 91 THR A C 1
ATOM 711 O O . THR A 1 91 ? 9.119 10.185 -2.201 1.00 96.12 91 THR A O 1
ATOM 714 N N . SER A 1 92 ? 10.103 8.742 -0.793 1.00 94.94 92 SER A N 1
ATOM 715 C CA . SER A 1 92 ? 9.447 7.553 -1.342 1.00 94.94 92 SER A CA 1
ATOM 716 C C . SER A 1 92 ? 8.033 7.377 -0.808 1.00 94.94 92 SER A C 1
ATOM 718 O O . SER A 1 92 ? 7.753 7.636 0.363 1.00 94.94 92 SER A O 1
ATOM 720 N N . PHE A 1 93 ? 7.154 6.880 -1.674 1.00 97.25 93 PHE A N 1
ATOM 721 C CA . PHE A 1 93 ? 5.836 6.387 -1.294 1.00 97.25 93 PHE A CA 1
ATOM 722 C C . PHE A 1 93 ? 5.983 4.946 -0.823 1.00 97.25 93 PHE A C 1
ATOM 724 O O . PHE A 1 93 ? 6.634 4.152 -1.503 1.00 97.25 93 PHE A O 1
ATOM 731 N N . PHE A 1 94 ? 5.448 4.638 0.354 1.00 97.19 94 PHE A N 1
ATOM 732 C CA . PHE A 1 94 ? 5.409 3.267 0.846 1.00 97.19 94 PHE A CA 1
ATOM 733 C C . PHE A 1 94 ? 4.309 3.078 1.884 1.00 97.19 94 PHE A C 1
ATOM 735 O O . PHE A 1 94 ? 3.895 4.022 2.571 1.00 97.19 94 PHE A O 1
ATOM 742 N N . ALA A 1 95 ? 3.930 1.821 2.076 1.00 97.94 95 ALA A N 1
ATOM 743 C CA . ALA A 1 95 ? 3.116 1.371 3.181 1.00 97.94 95 ALA A CA 1
ATOM 744 C C . ALA A 1 95 ? 3.576 0.002 3.684 1.00 97.94 95 ALA A C 1
ATOM 746 O O . ALA A 1 95 ? 3.915 -0.901 2.921 1.00 97.94 95 ALA A O 1
ATOM 747 N N . VAL A 1 96 ? 3.557 -0.160 5.003 1.00 96.69 96 VAL A N 1
ATOM 748 C CA . VAL A 1 96 ? 3.792 -1.446 5.655 1.00 96.69 96 VAL A CA 1
ATOM 749 C C . VAL A 1 96 ? 2.598 -2.359 5.389 1.00 96.69 96 VAL A C 1
ATOM 751 O O . VAL A 1 96 ? 1.443 -1.955 5.533 1.00 96.69 96 VAL A O 1
ATOM 754 N N . ILE A 1 97 ? 2.886 -3.608 5.027 1.00 96.25 97 ILE A N 1
ATOM 755 C CA . ILE A 1 97 ? 1.871 -4.558 4.575 1.00 96.25 97 ILE A CA 1
ATOM 756 C C . ILE A 1 97 ? 1.003 -5.041 5.748 1.00 96.25 97 ILE A C 1
ATOM 758 O O . ILE A 1 97 ? 1.485 -5.651 6.710 1.00 96.25 97 ILE A O 1
ATOM 762 N N . GLY A 1 98 ? -0.309 -4.834 5.642 1.00 95.81 98 GLY A N 1
ATOM 763 C CA . GLY A 1 98 ? -1.293 -5.411 6.553 1.00 95.81 98 GLY A CA 1
ATOM 764 C C . GLY A 1 98 ? -1.086 -5.026 8.022 1.00 95.81 98 GLY A C 1
ATOM 765 O O . GLY A 1 98 ? -0.637 -3.936 8.380 1.00 95.81 98 GLY A O 1
ATOM 766 N N . ARG A 1 99 ? -1.367 -5.983 8.910 1.00 94.94 99 ARG A N 1
ATOM 767 C CA . ARG A 1 99 ? -1.206 -5.839 10.363 1.00 94.94 99 ARG A CA 1
ATOM 768 C C . ARG A 1 99 ? 0.246 -5.726 10.826 1.00 94.94 99 ARG A C 1
ATOM 770 O O . ARG A 1 99 ? 0.462 -5.445 12.006 1.00 94.94 99 ARG A O 1
ATOM 777 N N . MET A 1 100 ? 1.237 -5.904 9.942 1.00 92.75 100 MET A N 1
ATOM 778 C CA . MET A 1 100 ? 2.638 -5.669 10.308 1.00 92.75 100 MET A CA 1
ATOM 779 C C . MET A 1 100 ? 2.875 -4.215 10.719 1.00 92.75 100 MET A C 1
ATOM 781 O O . MET A 1 100 ? 3.719 -3.975 11.574 1.00 92.75 100 MET A O 1
ATOM 785 N N . GLY A 1 101 ? 2.058 -3.262 10.250 1.00 93.38 101 GLY A N 1
ATOM 786 C CA . GLY A 1 101 ? 2.136 -1.860 10.678 1.00 93.38 101 GLY A CA 1
ATOM 787 C C . GLY A 1 101 ? 2.040 -1.655 12.200 1.00 93.38 101 GLY A C 1
ATOM 788 O O . GLY A 1 101 ? 2.641 -0.725 12.739 1.00 93.38 101 GLY A O 1
ATOM 789 N N . ARG A 1 102 ? 1.361 -2.545 12.939 1.00 91.06 102 ARG A N 1
ATOM 790 C CA . ARG A 1 102 ? 1.321 -2.501 14.417 1.00 91.06 102 ARG A CA 1
ATOM 791 C C . ARG A 1 102 ? 2.641 -2.883 15.078 1.00 91.06 102 ARG A C 1
ATOM 793 O O . ARG A 1 102 ? 2.904 -2.468 16.202 1.00 91.06 102 ARG A O 1
ATOM 800 N N . LEU A 1 103 ? 3.404 -3.745 14.416 1.00 86.75 103 LEU A N 1
ATOM 801 C CA . LEU A 1 103 ? 4.665 -4.292 14.914 1.00 86.75 103 LEU A CA 1
ATOM 802 C C . LEU A 1 103 ? 5.867 -3.504 14.400 1.00 86.75 103 LEU A C 1
ATOM 804 O O . LEU A 1 103 ? 6.961 -3.632 14.942 1.00 86.75 103 LEU A O 1
ATOM 808 N N . ASP A 1 104 ? 5.647 -2.711 13.360 1.00 91.00 104 ASP A N 1
ATOM 809 C CA . ASP A 1 104 ? 6.665 -1.910 12.723 1.00 91.00 104 ASP A CA 1
ATOM 810 C C . ASP A 1 104 ? 7.160 -0.797 13.657 1.00 91.00 104 ASP A C 1
ATOM 812 O O . ASP A 1 104 ? 6.366 -0.054 14.247 1.00 91.00 104 ASP A O 1
ATOM 816 N N . SER A 1 105 ? 8.482 -0.692 13.794 1.00 89.25 105 SER A N 1
ATOM 817 C CA . SER A 1 105 ? 9.148 0.309 14.628 1.00 89.25 105 SER A CA 1
ATOM 818 C C . SER A 1 105 ? 9.140 1.712 14.022 1.00 89.25 105 SER A C 1
ATOM 820 O O . SER A 1 105 ? 9.418 2.678 14.736 1.00 89.25 105 SER A O 1
ATOM 822 N N . ARG A 1 106 ? 8.825 1.855 12.729 1.00 92.50 106 ARG A N 1
ATOM 823 C CA . ARG A 1 106 ? 8.677 3.152 12.071 1.00 92.50 106 ARG A CA 1
ATOM 824 C C . ARG A 1 106 ? 7.583 3.951 12.758 1.00 92.50 106 ARG A C 1
ATOM 826 O O . ARG A 1 106 ? 6.506 3.445 13.103 1.00 92.50 106 ARG A O 1
ATOM 833 N N . LYS A 1 107 ? 7.816 5.253 12.894 1.00 95.75 107 LYS A N 1
ATOM 834 C CA . LYS A 1 107 ? 6.774 6.160 13.377 1.00 95.75 107 LYS A CA 1
ATOM 835 C C . LYS A 1 107 ? 5.658 6.284 12.346 1.00 95.75 107 LYS A C 1
ATOM 837 O O . LYS A 1 107 ? 4.495 6.289 12.741 1.00 95.75 107 LYS A O 1
ATOM 842 N N . ALA A 1 108 ? 5.985 6.339 11.057 1.00 97.62 108 ALA A N 1
ATOM 843 C CA . ALA A 1 108 ? 5.025 6.282 9.960 1.00 97.62 108 ALA A CA 1
ATOM 844 C C . ALA A 1 108 ? 5.023 4.889 9.312 1.00 97.62 108 ALA A C 1
ATOM 846 O O . ALA A 1 108 ? 6.054 4.408 8.857 1.00 97.62 108 ALA A O 1
ATOM 847 N N . THR A 1 109 ? 3.857 4.246 9.258 1.00 97.81 109 THR A N 1
ATOM 848 C CA . THR A 1 109 ? 3.654 2.984 8.522 1.00 97.81 109 THR A CA 1
ATOM 849 C C . THR A 1 109 ? 3.188 3.223 7.100 1.00 97.81 109 THR A C 1
ATOM 851 O O . THR A 1 109 ? 3.109 2.277 6.332 1.00 97.81 109 THR A O 1
ATOM 854 N N . VAL A 1 110 ? 2.794 4.454 6.784 1.00 98.56 110 VAL A N 1
ATOM 855 C CA . VAL A 1 110 ? 2.408 4.902 5.452 1.00 98.56 110 VAL A CA 1
ATOM 856 C C . VAL A 1 110 ? 3.075 6.255 5.237 1.00 98.56 110 VAL A C 1
ATOM 858 O O . VAL A 1 110 ? 2.849 7.181 6.021 1.00 98.56 110 VAL A O 1
ATOM 861 N N . ASN A 1 111 ? 3.891 6.376 4.196 1.00 98.44 111 ASN A N 1
ATOM 862 C CA . ASN A 1 111 ? 4.529 7.626 3.805 1.00 98.44 111 ASN A CA 1
ATOM 863 C C . ASN A 1 111 ? 3.976 8.076 2.454 1.00 98.44 111 ASN A C 1
ATOM 865 O O . ASN A 1 111 ? 4.070 7.367 1.456 1.00 98.44 111 ASN A O 1
ATOM 869 N N . LEU A 1 112 ? 3.383 9.264 2.438 1.00 98.12 112 LEU A N 1
ATOM 870 C CA . LEU A 1 112 ? 2.746 9.874 1.277 1.00 98.12 112 LEU A CA 1
ATOM 871 C C . LEU A 1 112 ? 3.250 11.314 1.139 1.00 98.12 112 LEU A C 1
ATOM 873 O O . LEU A 1 112 ? 2.484 12.245 1.401 1.00 98.12 112 LEU A O 1
ATOM 877 N N . PRO A 1 113 ? 4.529 11.526 0.774 1.00 97.44 113 PRO A N 1
ATOM 878 C CA . PRO A 1 113 ? 5.166 12.842 0.762 1.00 97.44 113 PRO A CA 1
ATOM 879 C C . PRO A 1 113 ? 4.696 13.690 -0.435 1.00 97.44 113 PRO A C 1
ATOM 881 O O . PRO A 1 113 ? 5.482 14.116 -1.280 1.00 97.44 113 PRO A O 1
ATOM 884 N N . PHE A 1 114 ? 3.386 13.913 -0.546 1.00 95.69 114 PHE A N 1
ATOM 885 C CA . PHE A 1 114 ? 2.788 14.688 -1.619 1.00 95.69 114 PHE A CA 1
ATOM 886 C C . PHE A 1 114 ? 3.204 16.153 -1.527 1.00 95.69 114 PHE A C 1
ATOM 888 O O . PHE A 1 114 ? 3.077 16.799 -0.487 1.00 95.69 114 PHE A O 1
ATOM 895 N N . SER A 1 115 ? 3.585 16.715 -2.671 1.00 92.88 115 SER A N 1
ATOM 896 C CA . SER A 1 115 ? 3.502 18.160 -2.857 1.00 92.88 115 SER A CA 1
ATOM 897 C C . SER A 1 115 ? 2.033 18.592 -2.870 1.00 92.88 115 SER A C 1
ATOM 899 O O . SER A 1 115 ? 1.177 17.887 -3.408 1.00 92.88 115 SER A O 1
ATOM 901 N N . LEU A 1 116 ? 1.737 19.786 -2.349 1.00 87.44 116 LEU A N 1
ATOM 902 C CA . LEU A 1 116 ? 0.403 20.392 -2.447 1.00 87.44 116 LEU A CA 1
ATOM 903 C C . LEU A 1 116 ? -0.040 20.611 -3.907 1.00 87.44 116 LEU A C 1
ATOM 905 O O . LEU A 1 116 ? -1.234 20.689 -4.175 1.00 87.44 116 LEU A O 1
ATOM 909 N N . ALA A 1 117 ? 0.909 20.660 -4.848 1.00 91.88 117 ALA A N 1
ATOM 910 C CA . ALA A 1 117 ? 0.658 20.776 -6.285 1.00 91.88 117 ALA A CA 1
ATOM 911 C C . ALA A 1 117 ? 0.460 19.421 -7.000 1.00 91.88 117 ALA A C 1
ATOM 913 O O . ALA A 1 117 ? 0.330 19.387 -8.223 1.00 91.88 117 ALA A O 1
ATOM 914 N N . ALA A 1 118 ? 0.474 18.294 -6.277 1.00 94.44 118 ALA A N 1
ATOM 915 C CA . ALA A 1 118 ? 0.307 16.976 -6.880 1.00 94.44 118 ALA A CA 1
ATOM 916 C C . ALA A 1 118 ? -1.056 16.846 -7.585 1.00 94.44 118 ALA A C 1
ATOM 918 O O . ALA A 1 118 ? -2.102 17.192 -7.028 1.00 94.44 118 ALA A O 1
ATOM 919 N N . SER A 1 119 ? -1.048 16.303 -8.807 1.00 96.50 119 SER A N 1
ATOM 920 C CA . SER A 1 119 ? -2.272 16.118 -9.589 1.00 96.50 119 SER A CA 1
ATOM 921 C C . SER A 1 119 ? -3.250 15.163 -8.897 1.00 96.50 119 SER A C 1
ATOM 923 O O . SER A 1 119 ? -2.874 14.308 -8.088 1.00 96.50 119 SER A O 1
ATOM 925 N N . ASN A 1 120 ? -4.539 15.290 -9.219 1.00 96.06 120 ASN A N 1
ATOM 926 C CA . ASN A 1 120 ? -5.566 14.420 -8.645 1.00 96.06 120 ASN A CA 1
ATOM 927 C C . ASN A 1 120 ? -5.323 12.942 -8.954 1.00 96.06 120 ASN A C 1
ATOM 929 O O . ASN A 1 120 ? -5.425 12.126 -8.040 1.00 96.06 120 ASN A O 1
ATOM 933 N N . ASP A 1 121 ? -4.940 12.627 -10.187 1.00 96.62 121 ASP A N 1
ATOM 934 C CA . ASP A 1 121 ? -4.677 11.259 -10.628 1.00 96.62 121 ASP A CA 1
ATOM 935 C C . ASP A 1 121 ? -3.452 10.654 -9.946 1.00 96.62 121 ASP A C 1
ATOM 937 O O . ASP A 1 121 ? -3.514 9.514 -9.487 1.00 96.62 121 ASP A O 1
ATOM 941 N N . PHE A 1 122 ? -2.378 11.430 -9.783 1.00 96.50 122 PHE A N 1
ATOM 942 C CA . PHE A 1 122 ? -1.185 10.962 -9.083 1.00 96.50 122 PHE A CA 1
ATOM 943 C C . PHE A 1 122 ? -1.474 10.675 -7.605 1.00 96.50 122 PHE A C 1
ATOM 945 O O . PHE A 1 122 ? -1.140 9.601 -7.104 1.00 96.50 122 PHE A O 1
ATOM 952 N N . VAL A 1 123 ? -2.166 11.594 -6.913 1.00 97.75 123 VAL A N 1
ATOM 953 C CA . VAL A 1 123 ? -2.597 11.369 -5.522 1.00 97.75 123 VAL A CA 1
ATOM 954 C C . VAL A 1 123 ? -3.489 10.136 -5.434 1.00 97.75 123 VAL A C 1
ATOM 956 O O . VAL A 1 123 ? -3.300 9.303 -4.553 1.00 97.75 123 VAL A O 1
ATOM 959 N N . LYS A 1 124 ? -4.440 9.990 -6.361 1.00 97.94 124 LYS A N 1
ATOM 960 C CA . LYS A 1 124 ? -5.355 8.852 -6.395 1.00 97.94 124 LYS A CA 1
ATOM 961 C C . LYS A 1 124 ? -4.626 7.526 -6.569 1.00 97.94 124 LYS A C 1
ATOM 963 O O . LYS A 1 124 ? -4.881 6.609 -5.796 1.00 97.94 124 LYS A O 1
ATOM 968 N N . SER A 1 125 ? -3.714 7.446 -7.534 1.00 97.62 125 SER A N 1
ATOM 969 C CA . SER A 1 125 ? -2.906 6.252 -7.779 1.00 97.62 125 SER A CA 1
ATOM 970 C C . SER A 1 125 ? -2.134 5.837 -6.528 1.00 97.62 125 SER A C 1
ATOM 972 O O . SER A 1 125 ? -2.311 4.727 -6.032 1.00 97.62 125 SER A O 1
ATOM 974 N N . ARG A 1 126 ? -1.361 6.765 -5.948 1.00 98.00 126 ARG A N 1
ATOM 975 C CA . ARG A 1 126 ? -0.518 6.480 -4.780 1.00 98.00 126 ARG A CA 1
ATOM 976 C C . ARG A 1 126 ? -1.331 6.131 -3.540 1.00 98.00 126 ARG A C 1
ATOM 978 O O . ARG A 1 126 ? -1.012 5.159 -2.876 1.00 98.00 126 ARG A O 1
ATOM 985 N N . VAL A 1 127 ? -2.411 6.856 -3.240 1.00 98.44 127 VAL A N 1
ATOM 986 C CA . VAL A 1 127 ? -3.240 6.536 -2.065 1.00 98.44 127 VAL A CA 1
ATOM 987 C C . VAL A 1 127 ? -3.864 5.151 -2.188 1.00 98.44 127 VAL A C 1
ATOM 989 O O . VAL A 1 127 ? -3.791 4.383 -1.235 1.00 98.44 127 VAL A O 1
ATOM 992 N N . LEU A 1 128 ? -4.461 4.815 -3.335 1.00 98.19 128 LEU A N 1
ATOM 993 C CA . LEU A 1 128 ? -5.082 3.501 -3.506 1.00 98.19 128 LEU A CA 1
ATOM 994 C C . LEU A 1 128 ? -4.040 2.375 -3.445 1.00 98.19 128 LEU A C 1
ATOM 996 O O . LEU A 1 128 ? -4.302 1.362 -2.802 1.00 98.19 128 LEU A O 1
ATOM 1000 N N . HIS A 1 129 ? -2.863 2.572 -4.044 1.00 98.12 129 HIS A N 1
ATOM 1001 C CA . HIS A 1 129 ? -1.748 1.622 -4.007 1.00 98.12 129 HIS A CA 1
ATOM 1002 C C . HIS A 1 129 ? -1.237 1.386 -2.578 1.00 98.12 129 HIS A C 1
ATOM 1004 O O . HIS A 1 129 ? -1.273 0.265 -2.071 1.00 98.12 129 HIS A O 1
ATOM 1010 N N . GLU A 1 130 ? -0.847 2.456 -1.878 1.00 98.44 130 GLU A N 1
ATOM 1011 C CA . GLU A 1 130 ? -0.302 2.341 -0.525 1.00 98.44 130 GLU A CA 1
ATOM 1012 C C . GLU A 1 130 ? -1.346 1.805 0.465 1.00 98.44 130 GLU A C 1
ATOM 1014 O O . GLU A 1 130 ? -1.038 0.987 1.331 1.00 98.44 130 GLU A O 1
ATOM 1019 N N . PHE A 1 131 ? -2.618 2.192 0.339 1.00 98.50 131 PHE A N 1
ATOM 1020 C CA . PHE A 1 131 ? -3.651 1.635 1.213 1.00 98.50 131 PHE A CA 1
ATOM 1021 C C . PHE A 1 131 ? -4.067 0.208 0.837 1.00 98.50 131 PHE A C 1
ATOM 1023 O O . PHE A 1 131 ? -4.535 -0.523 1.708 1.00 98.50 131 PHE A O 1
ATOM 1030 N N . CYS A 1 132 ? -3.832 -0.255 -0.392 1.00 97.88 132 CYS A N 1
ATOM 1031 C CA . CYS A 1 132 ? -3.925 -1.681 -0.694 1.00 97.88 132 CYS A CA 1
ATOM 1032 C C . CYS A 1 132 ? -2.831 -2.474 0.036 1.00 97.88 132 CYS A C 1
ATOM 1034 O O . CYS A 1 132 ? -3.140 -3.518 0.612 1.00 97.88 132 CYS A O 1
ATOM 1036 N N . HIS A 1 133 ? -1.595 -1.966 0.133 1.00 97.88 133 HIS A N 1
ATOM 1037 C CA . HIS A 1 133 ? -0.581 -2.567 1.014 1.00 97.88 133 HIS A CA 1
ATOM 1038 C C . HIS A 1 133 ? -1.037 -2.593 2.472 1.00 97.88 133 HIS A C 1
ATOM 1040 O O . HIS A 1 133 ? -0.926 -3.633 3.123 1.00 97.88 133 HIS A O 1
ATOM 1046 N N . VAL A 1 134 ? -1.648 -1.514 2.976 1.00 98.00 134 VAL A N 1
ATOM 1047 C CA . VAL A 1 134 ? -2.259 -1.510 4.319 1.00 98.00 134 VAL A CA 1
ATOM 1048 C C . VAL A 1 134 ? -3.286 -2.636 4.472 1.00 98.00 134 VAL A C 1
ATOM 1050 O O . VAL A 1 134 ? -3.398 -3.194 5.557 1.00 98.00 134 VAL A O 1
ATOM 1053 N N . LEU A 1 135 ? -4.008 -3.026 3.420 1.00 97.06 135 LEU A N 1
ATOM 1054 C CA . LEU A 1 135 ? -4.949 -4.157 3.422 1.00 97.06 135 LEU A CA 1
ATOM 1055 C C . LEU A 1 135 ? -4.294 -5.523 3.143 1.00 97.06 135 LEU A C 1
ATOM 1057 O O . LEU A 1 135 ? -4.979 -6.540 3.072 1.00 97.06 135 LEU A O 1
ATOM 1061 N N . GLY A 1 136 ? -2.970 -5.576 3.031 1.00 95.62 136 GLY A N 1
ATOM 1062 C CA . GLY A 1 136 ? -2.214 -6.808 2.833 1.00 95.62 136 GLY A CA 1
ATOM 1063 C C . GLY A 1 136 ? -1.926 -7.155 1.373 1.00 95.62 136 GLY A C 1
ATOM 1064 O O . GLY A 1 136 ? -1.381 -8.230 1.127 1.00 95.62 136 GLY A O 1
ATOM 1065 N N . CYS A 1 137 ? -2.272 -6.300 0.407 1.00 96.19 137 CYS A N 1
ATOM 1066 C CA . CYS A 1 137 ? -1.892 -6.518 -0.986 1.00 96.19 137 CYS A CA 1
ATOM 1067 C C . CYS A 1 137 ? -0.370 -6.434 -1.152 1.00 96.19 137 CYS A C 1
ATOM 1069 O O . CYS A 1 137 ? 0.302 -5.611 -0.527 1.00 96.19 137 CYS A O 1
ATOM 1071 N N . LEU A 1 138 ? 0.166 -7.291 -2.008 1.00 95.19 138 LEU A N 1
ATOM 1072 C CA . LEU A 1 138 ? 1.548 -7.277 -2.473 1.00 95.19 138 LEU A CA 1
ATOM 1073 C C . LEU A 1 138 ? 1.591 -6.658 -3.871 1.00 95.19 138 LEU A C 1
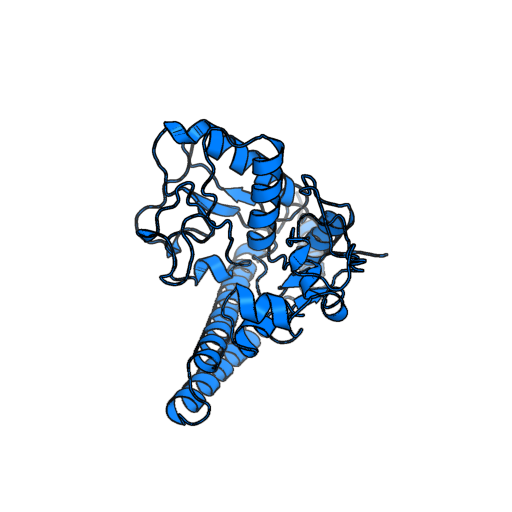ATOM 1075 O O . LEU A 1 138 ? 0.546 -6.474 -4.497 1.00 95.19 138 LEU A O 1
ATOM 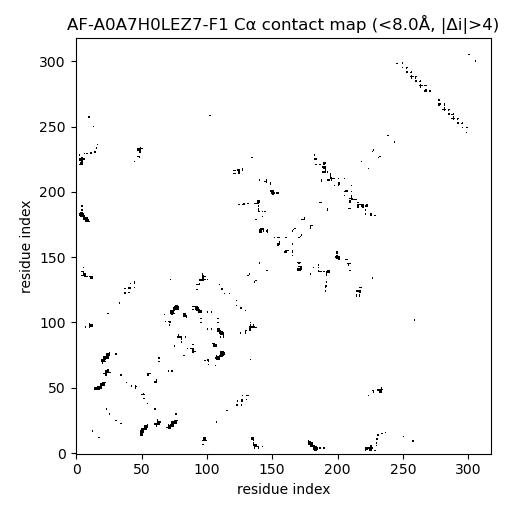1079 N N . HIS A 1 139 ? 2.781 -6.326 -4.367 1.00 96.06 139 HIS A N 1
ATOM 1080 C CA . HIS A 1 139 ? 2.878 -5.823 -5.732 1.00 96.06 139 HIS A CA 1
ATOM 1081 C C . HIS A 1 139 ? 2.553 -6.925 -6.744 1.00 96.06 139 HIS A C 1
ATOM 1083 O O . HIS A 1 139 ? 2.993 -8.065 -6.603 1.00 96.06 139 HIS A O 1
ATOM 1089 N N . GLU A 1 140 ? 1.854 -6.574 -7.819 1.00 95.50 140 GLU A N 1
ATOM 1090 C CA . GLU A 1 140 ? 1.372 -7.552 -8.800 1.00 95.50 140 GLU A CA 1
ATOM 1091 C C . GLU A 1 140 ? 2.519 -8.253 -9.553 1.00 95.50 140 GLU A C 1
ATOM 1093 O O . GLU A 1 140 ? 2.439 -9.445 -9.861 1.00 95.50 140 GLU A O 1
ATOM 1098 N N . TYR A 1 141 ? 3.641 -7.554 -9.780 1.00 94.19 141 TYR A N 1
ATOM 1099 C CA . TYR A 1 141 ? 4.828 -8.144 -10.414 1.00 94.19 141 TYR A CA 1
ATOM 1100 C C . TYR A 1 141 ? 5.449 -9.276 -9.585 1.00 94.19 141 TYR A C 1
ATOM 1102 O O . TYR A 1 141 ? 6.019 -10.208 -10.153 1.00 94.19 141 TYR A O 1
ATOM 1110 N N . GLN A 1 142 ? 5.273 -9.254 -8.257 1.00 93.75 142 GLN A N 1
ATOM 1111 C CA . GLN A 1 142 ? 5.849 -10.234 -7.330 1.00 93.75 142 GLN A CA 1
ATOM 1112 C C . GLN A 1 142 ? 5.175 -11.610 -7.417 1.00 93.75 142 GLN A C 1
ATOM 1114 O O . GLN A 1 142 ? 5.564 -12.521 -6.692 1.00 93.75 142 GLN A O 1
ATOM 1119 N N . GLN A 1 143 ? 4.213 -11.798 -8.328 1.00 91.50 143 GLN A N 1
ATOM 1120 C CA . GLN A 1 143 ? 3.737 -13.118 -8.752 1.00 91.50 143 GLN A CA 1
ATOM 1121 C C . GLN A 1 143 ? 4.753 -13.874 -9.634 1.00 91.50 143 GLN A C 1
ATOM 1123 O O . GLN A 1 143 ? 4.551 -15.052 -9.935 1.00 91.50 143 GLN A O 1
ATOM 1128 N N . GLY A 1 144 ? 5.825 -13.214 -10.084 1.00 91.50 144 GLY A N 1
ATOM 1129 C CA . GLY A 1 144 ? 6.903 -13.821 -10.869 1.00 91.50 144 GLY A CA 1
ATOM 1130 C C . GLY A 1 144 ? 6.719 -13.773 -12.385 1.00 91.50 144 GLY A C 1
ATOM 1131 O O . GLY A 1 144 ? 7.475 -14.387 -13.132 1.00 91.50 144 GLY A O 1
ATOM 1132 N N . ARG A 1 145 ? 5.686 -13.078 -12.877 1.00 91.50 145 ARG A N 1
ATOM 1133 C CA . ARG A 1 145 ? 5.418 -12.961 -14.324 1.00 91.50 145 ARG A CA 1
ATOM 1134 C C . ARG A 1 145 ? 6.356 -11.996 -15.039 1.00 91.50 145 ARG A C 1
ATOM 1136 O O . ARG A 1 145 ? 6.454 -12.059 -16.260 1.00 91.50 145 ARG A O 1
ATOM 1143 N N . CYS A 1 146 ? 7.004 -11.116 -14.286 1.00 91.31 146 CYS A N 1
ATOM 1144 C CA . CYS A 1 146 ? 7.891 -10.082 -14.805 1.00 91.31 146 CYS A CA 1
ATOM 1145 C C . CYS A 1 146 ? 9.366 -10.489 -14.757 1.00 91.31 146 CYS A C 1
ATOM 1147 O O . CYS A 1 146 ? 10.180 -9.834 -15.400 1.00 91.31 146 CYS A O 1
ATOM 1149 N N . ASP A 1 147 ? 9.698 -11.556 -14.024 1.00 94.75 147 ASP A N 1
ATOM 1150 C CA . ASP A 1 147 ? 11.069 -11.914 -13.646 1.00 94.75 147 ASP A CA 1
ATOM 1151 C C . ASP A 1 147 ? 11.990 -12.052 -14.864 1.00 94.75 147 ASP A C 1
ATOM 1153 O O . ASP A 1 147 ? 13.078 -11.485 -14.887 1.00 94.75 147 ASP A O 1
ATOM 1157 N N . SER A 1 148 ? 11.529 -12.734 -15.918 1.00 95.44 148 SER A N 1
ATOM 1158 C CA . SER A 1 148 ? 12.311 -12.927 -17.146 1.00 95.44 148 SER A CA 1
ATOM 1159 C C . SER A 1 148 ? 12.438 -11.674 -18.012 1.00 95.44 148 SER A C 1
ATOM 1161 O O . SER A 1 148 ? 13.239 -11.663 -18.938 1.00 95.44 148 SER A O 1
ATOM 1163 N N . SER A 1 149 ? 11.620 -10.650 -17.765 1.00 95.94 149 SER A N 1
ATOM 1164 C CA . SER A 1 149 ? 11.606 -9.417 -18.556 1.00 95.94 149 SER A CA 1
ATOM 1165 C C . SER A 1 149 ? 12.514 -8.338 -17.978 1.00 95.94 149 SER A C 1
ATOM 1167 O O . SER A 1 149 ? 12.806 -7.372 -18.681 1.00 95.94 149 SER A O 1
ATOM 1169 N N . PHE A 1 150 ? 12.924 -8.451 -16.712 1.00 97.06 150 PHE A N 1
ATOM 1170 C CA . PHE A 1 150 ? 13.826 -7.488 -16.089 1.00 97.06 150 PHE A CA 1
ATOM 1171 C C . PHE A 1 150 ? 15.264 -7.654 -16.594 1.00 97.06 150 PHE A C 1
ATOM 1173 O O . PHE A 1 150 ? 15.776 -8.764 -16.758 1.00 97.06 150 PHE A O 1
ATOM 1180 N N . ASP A 1 151 ? 15.934 -6.528 -16.819 1.00 97.56 151 ASP A N 1
ATOM 1181 C CA . ASP A 1 151 ? 17.378 -6.463 -17.027 1.00 97.56 151 ASP A CA 1
ATOM 1182 C C . ASP A 1 151 ? 18.065 -6.397 -15.655 1.00 97.56 151 ASP A C 1
ATOM 1184 O O . ASP A 1 151 ? 18.424 -5.331 -15.149 1.00 97.56 151 ASP A O 1
ATOM 1188 N N . GLY A 1 152 ? 18.159 -7.560 -15.005 1.00 97.06 152 GLY A N 1
ATOM 1189 C CA . GLY A 1 152 ? 18.649 -7.667 -13.632 1.00 97.06 152 GLY A CA 1
ATOM 1190 C C . GLY A 1 152 ? 20.079 -7.160 -13.452 1.00 97.06 152 GLY A C 1
ATOM 1191 O O . GLY A 1 152 ? 20.366 -6.514 -12.447 1.00 97.06 152 GLY A O 1
ATOM 1192 N N . GLU A 1 153 ? 20.963 -7.382 -14.430 1.00 98.06 153 GLU A N 1
ATOM 1193 C CA . GLU A 1 153 ? 22.337 -6.863 -14.386 1.00 98.06 153 GLU A CA 1
ATOM 1194 C C . GLU A 1 153 ? 22.348 -5.336 -14.367 1.00 98.06 153 GLU A C 1
ATOM 1196 O O . GLU A 1 153 ? 22.970 -4.727 -13.495 1.00 98.06 153 GLU A O 1
ATOM 1201 N N . LYS A 1 154 ? 21.578 -4.708 -15.258 1.00 97.75 154 LYS A N 1
ATOM 1202 C CA . LYS A 1 154 ? 21.487 -3.251 -15.330 1.00 97.75 154 LYS A CA 1
ATOM 1203 C C . LYS A 1 154 ? 20.821 -2.634 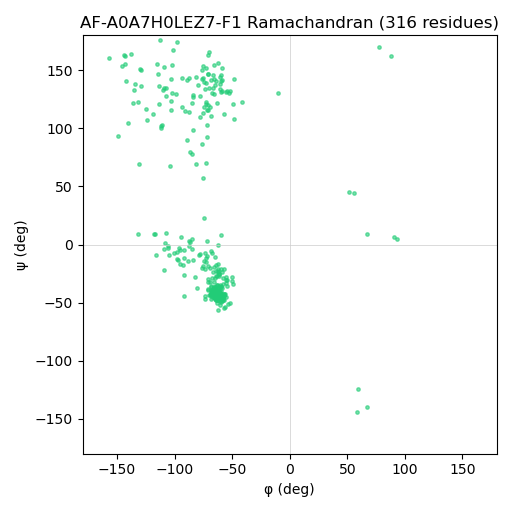-14.101 1.00 97.75 154 LYS A C 1
ATOM 1205 O O . LYS A 1 154 ? 21.271 -1.591 -13.627 1.00 97.75 154 LYS A O 1
ATOM 1210 N N . ILE A 1 155 ? 19.782 -3.270 -13.551 1.00 97.44 155 ILE A N 1
ATOM 1211 C CA . ILE A 1 155 ? 19.152 -2.849 -12.286 1.00 97.44 155 ILE A CA 1
ATOM 1212 C C . ILE A 1 155 ? 20.168 -2.901 -11.147 1.00 97.44 155 ILE A C 1
ATOM 1214 O O . ILE A 1 155 ? 20.356 -1.896 -10.458 1.00 97.44 155 ILE A O 1
ATOM 1218 N N . LYS A 1 156 ? 20.861 -4.032 -10.971 1.00 97.69 156 LYS A N 1
ATOM 1219 C CA . LYS A 1 156 ? 21.898 -4.186 -9.942 1.00 97.69 156 LYS A CA 1
ATOM 1220 C C . LYS A 1 156 ? 23.004 -3.147 -10.094 1.00 97.69 156 LYS A C 1
ATOM 1222 O O . LYS A 1 156 ? 23.410 -2.544 -9.101 1.00 97.69 156 LYS A O 1
ATOM 1227 N N . GLU A 1 157 ? 23.461 -2.896 -11.319 1.00 97.62 157 GLU A N 1
ATOM 1228 C CA . GLU A 1 157 ? 24.517 -1.924 -11.601 1.00 97.62 157 GLU A CA 1
ATOM 1229 C C . GLU A 1 157 ? 24.097 -0.488 -11.259 1.00 97.62 157 GLU A C 1
ATOM 1231 O O . GLU A 1 157 ? 24.858 0.231 -10.602 1.00 97.62 157 GLU A O 1
ATOM 1236 N N . ILE A 1 158 ? 22.911 -0.055 -11.695 1.00 96.06 158 ILE A N 1
ATOM 1237 C CA . ILE A 1 158 ? 22.436 1.324 -11.517 1.00 96.06 158 ILE A CA 1
ATOM 1238 C C . ILE A 1 158 ? 22.036 1.580 -10.063 1.00 96.06 158 ILE A C 1
ATOM 1240 O O . ILE A 1 158 ? 22.422 2.601 -9.493 1.00 96.06 158 ILE A O 1
ATOM 1244 N N . GLU A 1 159 ? 21.318 0.647 -9.439 1.00 94.19 159 GLU A N 1
ATOM 1245 C CA . GLU A 1 159 ? 20.831 0.790 -8.061 1.00 94.19 159 GLU A CA 1
ATOM 1246 C C . GLU A 1 159 ? 21.833 0.327 -7.000 1.00 94.19 159 GLU A C 1
ATOM 1248 O O . GLU A 1 159 ? 21.562 0.450 -5.805 1.00 94.19 159 GLU A O 1
ATOM 1253 N N . LYS A 1 160 ? 23.002 -0.173 -7.425 1.00 95.38 160 LYS A N 1
ATOM 1254 C CA . LYS A 1 160 ? 24.082 -0.664 -6.554 1.00 95.38 160 LYS A CA 1
ATOM 1255 C C . LYS A 1 160 ? 23.600 -1.753 -5.593 1.00 95.38 160 LYS A C 1
ATOM 1257 O O . LYS A 1 160 ? 23.921 -1.736 -4.406 1.00 95.38 160 LYS A O 1
ATOM 1262 N N . LEU A 1 161 ? 22.824 -2.698 -6.117 1.00 92.38 161 LEU A N 1
ATOM 1263 C CA . LEU A 1 161 ? 22.265 -3.807 -5.347 1.00 92.38 161 LEU A CA 1
ATOM 1264 C C . LEU A 1 161 ? 23.170 -5.036 -5.420 1.00 92.38 161 LEU A C 1
ATOM 1266 O O . LEU A 1 161 ? 23.731 -5.350 -6.470 1.00 92.38 161 LEU A O 1
ATOM 1270 N N . SER A 1 162 ? 23.261 -5.772 -4.314 1.00 94.62 162 SER A N 1
ATOM 1271 C CA . SER A 1 162 ? 23.713 -7.164 -4.353 1.00 94.62 162 SER A CA 1
ATOM 1272 C C . SER A 1 162 ? 22.663 -8.061 -5.019 1.00 94.62 162 SER A C 1
ATOM 1274 O O . SER A 1 162 ? 21.497 -7.679 -5.133 1.00 94.62 162 SER A O 1
ATOM 1276 N N . GLU A 1 163 ? 23.051 -9.283 -5.397 1.00 95.19 163 GLU A N 1
ATOM 1277 C CA . GLU A 1 163 ? 22.111 -10.277 -5.938 1.00 95.19 163 GLU A CA 1
ATOM 1278 C C . GLU A 1 163 ? 20.919 -10.492 -4.997 1.00 95.19 163 GLU A C 1
ATOM 1280 O O . GLU A 1 163 ? 19.773 -10.303 -5.386 1.00 95.19 163 GLU A O 1
ATOM 1285 N N . ALA A 1 164 ? 21.187 -10.753 -3.714 1.00 90.88 164 ALA A N 1
ATOM 1286 C CA . ALA A 1 164 ? 20.140 -10.981 -2.720 1.00 90.88 164 ALA A CA 1
ATOM 1287 C C . ALA A 1 164 ? 19.199 -9.773 -2.550 1.00 90.88 164 ALA A C 1
ATOM 1289 O O . ALA A 1 164 ? 18.003 -9.942 -2.318 1.00 90.88 164 ALA A O 1
ATOM 1290 N N . GLN A 1 165 ? 19.717 -8.544 -2.667 1.00 89.31 165 GLN A N 1
ATOM 1291 C CA . GLN A 1 165 ? 18.885 -7.339 -2.617 1.00 89.31 165 GLN A CA 1
ATOM 1292 C C . GLN A 1 165 ? 18.024 -7.186 -3.873 1.00 89.31 165 GLN A C 1
ATOM 1294 O O . GLN A 1 165 ? 16.879 -6.752 -3.760 1.00 89.31 165 GLN A O 1
ATOM 1299 N N . TYR A 1 166 ? 18.557 -7.525 -5.048 1.00 94.06 166 TYR A N 1
ATOM 1300 C CA . TYR A 1 166 ? 17.799 -7.538 -6.294 1.00 94.06 166 TYR A CA 1
ATOM 1301 C C . TYR A 1 166 ? 16.672 -8.570 -6.238 1.00 94.06 166 TYR A C 1
ATOM 1303 O O . TYR A 1 166 ? 15.517 -8.208 -6.457 1.00 94.06 166 TYR A O 1
ATOM 1311 N N . GLU A 1 167 ? 16.974 -9.809 -5.847 1.00 92.31 167 GLU A N 1
ATOM 1312 C CA . GLU A 1 167 ? 15.978 -10.874 -5.714 1.00 92.31 167 GLU A CA 1
ATOM 1313 C C . GLU A 1 167 ? 14.864 -10.487 -4.733 1.00 92.31 167 GLU A C 1
ATOM 1315 O O . GLU A 1 167 ? 13.683 -10.594 -5.058 1.00 92.31 167 GLU A O 1
ATOM 1320 N N . ALA A 1 168 ? 15.225 -9.961 -3.558 1.00 87.06 168 ALA A N 1
ATOM 1321 C CA . ALA A 1 168 ? 14.256 -9.556 -2.543 1.00 87.06 168 ALA A CA 1
ATOM 1322 C C . ALA A 1 168 ? 13.362 -8.381 -2.977 1.00 87.06 168 ALA A C 1
ATOM 1324 O O . ALA A 1 168 ? 12.235 -8.260 -2.491 1.00 87.06 168 ALA A O 1
ATOM 1325 N N . LYS A 1 169 ? 13.859 -7.496 -3.852 1.00 89.94 169 LYS A N 1
ATOM 1326 C CA . LYS A 1 169 ? 13.131 -6.301 -4.300 1.00 89.94 169 LYS A CA 1
ATOM 1327 C C . LYS A 1 169 ? 12.313 -6.532 -5.563 1.00 89.94 169 LYS A C 1
ATOM 1329 O O . LYS A 1 169 ? 11.185 -6.065 -5.618 1.00 89.94 169 LYS A O 1
ATOM 1334 N N . TYR A 1 170 ? 12.872 -7.197 -6.569 1.00 92.50 170 TYR A N 1
ATOM 1335 C CA . TYR A 1 170 ? 12.336 -7.188 -7.933 1.00 92.50 170 TYR A CA 1
ATOM 1336 C C . TYR A 1 170 ? 11.717 -8.508 -8.371 1.00 92.50 170 TYR A C 1
ATOM 1338 O O . TYR A 1 170 ? 10.900 -8.509 -9.291 1.00 92.50 170 TYR A O 1
ATOM 1346 N N . LEU A 1 171 ? 12.081 -9.617 -7.732 1.00 92.25 171 LEU A N 1
ATOM 1347 C CA . LEU A 1 171 ? 11.616 -10.933 -8.149 1.00 92.25 171 LEU A CA 1
ATOM 1348 C C . LEU A 1 171 ? 10.424 -11.409 -7.321 1.00 92.25 171 LEU A C 1
ATOM 1350 O O . LEU A 1 171 ? 9.979 -10.776 -6.356 1.00 92.25 171 LEU A O 1
ATOM 1354 N N . ARG A 1 172 ? 9.879 -12.554 -7.734 1.00 90.88 172 ARG A N 1
ATOM 1355 C CA . ARG A 1 172 ? 8.802 -13.242 -7.030 1.00 90.88 172 ARG A CA 1
ATOM 1356 C C . ARG A 1 172 ? 9.123 -13.450 -5.551 1.00 90.88 172 ARG A C 1
ATOM 1358 O O . ARG A 1 172 ? 10.146 -14.031 -5.192 1.00 90.88 172 ARG A O 1
ATOM 1365 N N . ILE A 1 173 ? 8.162 -13.116 -4.696 1.00 84.12 173 ILE A N 1
ATOM 1366 C CA . ILE A 1 173 ? 8.216 -13.477 -3.279 1.00 84.12 173 ILE A CA 1
ATOM 1367 C C . ILE A 1 173 ? 7.823 -14.948 -3.136 1.00 84.12 173 ILE A C 1
ATOM 1369 O O . ILE A 1 173 ? 6.767 -15.360 -3.613 1.00 84.12 173 ILE A O 1
ATOM 1373 N N . ALA A 1 174 ? 8.654 -15.745 -2.463 1.00 78.50 174 ALA A N 1
ATOM 1374 C CA . ALA A 1 174 ? 8.323 -17.135 -2.166 1.00 78.50 174 ALA A CA 1
ATOM 1375 C C . ALA A 1 174 ? 7.040 -17.233 -1.316 1.00 78.50 174 ALA A C 1
ATOM 1377 O O . ALA A 1 174 ? 6.932 -16.579 -0.277 1.00 78.50 174 ALA A O 1
ATOM 1378 N N . ASP A 1 175 ? 6.103 -18.100 -1.718 1.00 68.75 175 ASP A N 1
ATOM 1379 C CA . ASP A 1 175 ? 4.778 -18.261 -1.089 1.00 68.75 175 ASP A CA 1
ATOM 1380 C C . ASP A 1 175 ? 4.836 -18.426 0.445 1.00 68.75 175 ASP A C 1
ATOM 1382 O O . ASP A 1 175 ? 3.938 -17.985 1.172 1.00 68.75 175 ASP A O 1
ATOM 1386 N N . SER A 1 176 ? 5.910 -19.035 0.956 1.00 63.00 176 SER A N 1
ATOM 1387 C CA . SER A 1 176 ? 6.076 -19.394 2.363 1.00 63.00 176 SER A CA 1
ATOM 1388 C C . SER A 1 176 ? 6.367 -18.228 3.312 1.00 63.00 176 SER A C 1
ATOM 1390 O O . SER A 1 176 ? 6.130 -18.388 4.505 1.00 63.00 176 SER A O 1
ATOM 1392 N N . SER A 1 177 ? 6.872 -17.079 2.847 1.00 68.31 177 SER A N 1
ATOM 1393 C CA . SER A 1 177 ? 7.358 -16.024 3.759 1.00 68.31 177 SER A CA 1
ATOM 1394 C C . SER A 1 177 ? 6.256 -15.122 4.323 1.00 68.31 177 SER A C 1
ATOM 1396 O O . SER A 1 177 ? 6.401 -14.602 5.423 1.00 68.31 177 SER A O 1
ATOM 1398 N N . MET A 1 178 ? 5.145 -14.946 3.600 1.00 77.12 178 MET A N 1
ATOM 1399 C CA . MET A 1 178 ? 4.024 -14.080 4.017 1.00 77.12 178 MET A CA 1
ATOM 1400 C C . MET A 1 178 ? 2.648 -14.752 3.883 1.00 77.12 178 MET A C 1
ATOM 1402 O O . MET A 1 178 ? 1.599 -14.101 3.973 1.00 77.12 178 MET A O 1
ATOM 1406 N N . GLY A 1 179 ? 2.630 -16.061 3.600 1.00 82.94 179 GLY A N 1
ATOM 1407 C CA . GLY A 1 179 ? 1.439 -16.747 3.092 1.00 82.94 179 GLY A CA 1
ATOM 1408 C C . GLY A 1 179 ? 0.881 -16.012 1.879 1.00 82.94 179 GLY A C 1
ATOM 1409 O O . GLY A 1 179 ? -0.318 -15.706 1.827 1.00 82.94 179 GLY A O 1
ATOM 1410 N N . ALA A 1 180 ? 1.785 -15.630 0.976 1.00 85.94 180 ALA A N 1
ATOM 1411 C CA . ALA A 1 180 ? 1.444 -14.888 -0.216 1.00 85.94 180 ALA A CA 1
ATOM 1412 C C . ALA A 1 180 ? 0.538 -15.773 -1.070 1.00 85.94 180 ALA A C 1
ATOM 1414 O O . ALA A 1 180 ? 0.868 -16.910 -1.396 1.00 85.94 180 ALA A O 1
ATOM 1415 N N . LYS A 1 181 ? -0.657 -15.275 -1.365 1.00 86.62 181 LYS A N 1
ATOM 1416 C CA . LYS A 1 181 ? -1.649 -15.998 -2.141 1.00 86.62 181 LYS A CA 1
ATOM 1417 C C . LYS A 1 181 ? -2.048 -15.132 -3.310 1.00 86.62 181 LYS A C 1
ATOM 1419 O O . LYS A 1 181 ? -2.636 -14.066 -3.130 1.00 86.62 181 LYS A O 1
ATOM 1424 N N . ALA A 1 182 ? -1.764 -15.626 -4.507 1.00 84.31 182 ALA A N 1
ATOM 1425 C CA . ALA A 1 182 ? -2.468 -15.164 -5.680 1.00 84.31 182 ALA A CA 1
ATOM 1426 C C . ALA A 1 182 ? -3.897 -15.674 -5.539 1.00 84.31 182 ALA A C 1
ATOM 1428 O O . ALA A 1 182 ? -4.169 -16.875 -5.600 1.00 84.31 182 ALA A O 1
ATOM 1429 N N . PHE A 1 183 ? -4.819 -14.753 -5.306 1.00 79.56 183 PHE A N 1
ATOM 1430 C CA . PHE A 1 183 ? -6.176 -15.007 -5.711 1.00 79.56 183 PHE A CA 1
ATOM 1431 C C . PHE A 1 183 ? -6.102 -15.109 -7.247 1.00 79.56 183 PHE A C 1
ATOM 1433 O O . PHE A 1 183 ? -6.570 -16.140 -7.724 1.00 79.56 183 PHE A O 1
ATOM 1440 N N . SER A 1 184 ? -5.371 -14.162 -7.920 1.00 78.94 184 SER A N 1
ATOM 1441 C CA . SER A 1 184 ? -4.790 -13.942 -9.301 1.00 78.94 184 SER A CA 1
ATOM 1442 C C . SER A 1 184 ? -4.668 -14.918 -10.483 1.00 78.94 184 SER A C 1
ATOM 1444 O O . SER A 1 184 ? -3.936 -15.886 -10.365 1.00 78.94 184 SER A O 1
ATOM 1446 N N . LYS A 1 185 ? -5.095 -14.534 -11.711 1.00 88.62 185 LYS A N 1
ATOM 1447 C CA . LYS A 1 185 ? -4.162 -14.399 -12.853 1.00 88.62 185 LYS A CA 1
ATOM 1448 C C . LYS A 1 185 ? -3.584 -12.983 -12.885 1.00 88.62 185 LYS A C 1
ATOM 1450 O O . LYS A 1 185 ? -4.345 -12.054 -12.676 1.00 88.62 185 LYS A O 1
ATOM 1455 N N . PHE A 1 186 ? -2.307 -12.852 -13.229 1.00 92.25 186 PHE A N 1
ATOM 1456 C CA . PHE A 1 186 ? -1.639 -11.561 -13.403 1.00 92.25 186 PHE A CA 1
ATOM 1457 C C . PHE A 1 186 ? -2.499 -10.522 -14.126 1.00 92.25 186 PHE A C 1
ATOM 1459 O O . PHE A 1 186 ? -2.937 -10.755 -15.258 1.00 92.25 186 PHE A O 1
ATOM 1466 N N . ASP A 1 187 ? -2.700 -9.399 -13.453 1.00 94.25 187 ASP A N 1
ATOM 1467 C CA . ASP A 1 187 ? -3.519 -8.288 -13.888 1.00 94.25 187 ASP A CA 1
ATOM 1468 C C . ASP A 1 187 ? -2.635 -7.072 -14.203 1.00 94.25 187 ASP A C 1
ATOM 1470 O O . ASP A 1 187 ? -2.194 -6.363 -13.294 1.00 94.25 187 ASP A O 1
ATOM 1474 N N . PRO A 1 188 ? -2.366 -6.789 -15.488 1.00 93.25 188 PRO A N 1
ATOM 1475 C CA . PRO A 1 188 ? -1.553 -5.639 -15.848 1.00 93.25 188 PRO A CA 1
ATOM 1476 C C . PRO A 1 188 ? -2.185 -4.322 -15.391 1.00 93.25 188 PRO A C 1
ATOM 1478 O O . PRO A 1 188 ? -1.442 -3.366 -15.188 1.00 93.25 188 PRO A O 1
ATOM 1481 N N . ASP A 1 189 ? -3.509 -4.261 -15.222 1.00 95.06 189 ASP A N 1
ATOM 1482 C CA . ASP A 1 189 ? -4.269 -3.067 -14.846 1.00 95.06 189 ASP A CA 1
ATOM 1483 C C . ASP A 1 189 ? -4.531 -2.952 -13.339 1.00 95.06 189 ASP A C 1
ATOM 1485 O O . ASP A 1 189 ? -5.225 -2.025 -12.918 1.00 95.06 189 ASP A O 1
ATOM 1489 N N . SER A 1 190 ? -3.955 -3.846 -12.529 1.00 96.31 190 SER A N 1
ATOM 1490 C CA . SER A 1 190 ? -4.057 -3.784 -11.072 1.00 96.31 190 SER A CA 1
ATOM 1491 C C . SER A 1 190 ? -3.494 -2.467 -10.543 1.00 96.31 190 SER A C 1
ATOM 1493 O O . SER A 1 190 ? -2.431 -2.001 -10.970 1.00 96.31 190 SER A O 1
ATOM 1495 N N . ILE A 1 191 ? -4.149 -1.898 -9.527 1.00 97.44 191 ILE A N 1
ATOM 1496 C CA . ILE A 1 191 ? -3.603 -0.763 -8.777 1.00 97.44 191 ILE A CA 1
ATOM 1497 C C . ILE A 1 191 ? -2.252 -1.101 -8.134 1.00 97.44 191 ILE A C 1
ATOM 1499 O O . ILE A 1 191 ? -1.459 -0.199 -7.880 1.00 97.44 191 ILE A O 1
ATOM 1503 N N . MET A 1 192 ? -1.976 -2.389 -7.905 1.00 97.12 192 MET A N 1
ATOM 1504 C CA . MET A 1 192 ? -0.733 -2.913 -7.336 1.00 97.12 192 MET A CA 1
ATOM 1505 C C . MET A 1 192 ? 0.358 -3.165 -8.375 1.00 97.12 192 MET A C 1
ATOM 1507 O O . MET A 1 192 ? 1.444 -3.638 -8.023 1.00 97.12 192 MET A O 1
ATOM 1511 N N . MET A 1 193 ? 0.110 -2.849 -9.648 1.00 95.69 193 MET A N 1
ATOM 1512 C CA . MET A 1 193 ? 1.147 -2.883 -10.668 1.00 95.69 193 MET A CA 1
ATOM 1513 C C . MET A 1 193 ? 2.117 -1.720 -10.469 1.00 95.69 193 MET A C 1
ATOM 1515 O O . MET A 1 193 ? 1.757 -0.549 -10.610 1.00 95.69 193 MET A O 1
ATOM 1519 N N . TYR A 1 194 ? 3.370 -2.042 -10.158 1.00 92.50 194 TYR A N 1
ATOM 1520 C CA . TYR A 1 194 ? 4.402 -1.030 -9.994 1.00 92.50 194 TYR A CA 1
ATOM 1521 C C . TYR A 1 194 ? 4.811 -0.449 -11.351 1.00 92.50 194 TYR A C 1
ATOM 1523 O O . TYR A 1 194 ? 4.966 -1.165 -12.341 1.00 92.50 194 TYR A O 1
ATOM 1531 N N . ARG A 1 195 ? 5.019 0.869 -11.399 1.00 94.31 195 ARG A N 1
ATOM 1532 C CA . ARG A 1 195 ? 5.491 1.556 -12.602 1.00 94.31 195 ARG A CA 1
ATOM 1533 C C . ARG A 1 195 ? 7.017 1.582 -12.629 1.00 94.31 195 ARG A C 1
ATOM 1535 O O . ARG A 1 195 ? 7.634 2.517 -12.124 1.00 94.31 195 ARG A O 1
ATOM 1542 N N . PHE A 1 196 ? 7.608 0.558 -13.231 1.00 94.38 196 PHE A N 1
ATOM 1543 C CA . PHE A 1 196 ? 9.050 0.493 -13.466 1.00 94.38 196 PHE A CA 1
ATOM 1544 C C . PHE A 1 196 ? 9.481 1.381 -14.638 1.00 94.38 196 PHE A C 1
ATOM 1546 O O . PHE A 1 196 ? 8.722 1.609 -15.584 1.00 94.38 196 PHE A O 1
ATOM 1553 N N . ALA A 1 197 ? 10.714 1.881 -14.583 1.00 94.62 197 ALA A N 1
ATOM 1554 C CA . ALA A 1 197 ? 11.298 2.630 -15.687 1.00 94.62 197 ALA A CA 1
ATOM 1555 C C . ALA A 1 197 ? 11.620 1.695 -16.864 1.00 94.62 197 ALA A C 1
ATOM 1557 O O . ALA A 1 197 ? 12.005 0.548 -16.660 1.00 94.62 197 ALA A O 1
ATOM 1558 N N . SER A 1 198 ? 11.506 2.179 -18.105 1.00 95.81 198 SER A N 1
ATOM 1559 C CA . SER A 1 198 ? 11.729 1.347 -19.301 1.00 95.81 198 SER A CA 1
ATOM 1560 C C . SER A 1 198 ? 13.122 0.716 -19.348 1.00 95.81 198 SER A C 1
ATOM 1562 O O . SER A 1 198 ? 13.257 -0.418 -19.791 1.00 95.81 198 SER A O 1
ATOM 1564 N N . TRP A 1 199 ? 14.143 1.415 -18.838 1.00 95.94 199 TRP A N 1
ATOM 1565 C CA . TRP A 1 199 ? 15.520 0.923 -18.809 1.00 95.94 199 TRP A CA 1
ATOM 1566 C C . TRP A 1 199 ? 15.712 -0.329 -17.945 1.00 95.94 199 TRP A C 1
ATOM 1568 O O . TRP A 1 199 ? 16.740 -0.980 -18.108 1.00 95.94 199 TRP A O 1
ATOM 1578 N N . MET A 1 200 ? 14.763 -0.640 -17.053 1.00 97.38 200 MET A N 1
ATOM 1579 C CA . MET A 1 200 ? 14.779 -1.815 -16.174 1.00 97.38 200 MET A CA 1
ATOM 1580 C C . MET A 1 200 ? 14.372 -3.104 -16.897 1.00 97.38 200 MET A C 1
ATOM 1582 O O . MET A 1 200 ? 14.452 -4.176 -16.309 1.00 97.38 200 MET A O 1
ATOM 1586 N N . PHE A 1 201 ? 13.897 -3.025 -18.139 1.00 97.38 201 PHE A N 1
ATOM 1587 C CA . PHE A 1 201 ? 13.446 -4.181 -18.906 1.00 97.38 201 PHE A CA 1
ATOM 1588 C C . PHE A 1 201 ? 14.413 -4.516 -20.041 1.00 97.38 201 PHE A C 1
ATOM 1590 O O . PHE A 1 201 ? 15.080 -3.639 -20.587 1.00 97.38 201 PHE A O 1
ATOM 1597 N N . GLN A 1 202 ? 14.440 -5.791 -20.419 1.00 96.50 202 GLN A N 1
ATOM 1598 C CA . GLN A 1 202 ? 15.198 -6.285 -21.563 1.00 96.50 202 GLN A CA 1
ATOM 1599 C C . GLN A 1 202 ? 14.566 -5.834 -22.890 1.00 96.50 202 GLN A C 1
ATOM 1601 O O . GLN A 1 202 ? 13.340 -5.782 -23.029 1.00 96.50 202 GLN A O 1
ATOM 1606 N N . GLY A 1 203 ? 15.416 -5.595 -23.891 1.00 93.06 203 GLY A N 1
ATOM 1607 C CA . GLY A 1 203 ? 15.019 -5.218 -25.251 1.00 93.06 203 GLY A CA 1
ATOM 1608 C C . GLY A 1 203 ? 14.847 -3.710 -25.469 1.00 93.06 203 GLY A C 1
ATOM 1609 O O . GLY A 1 203 ? 14.718 -2.936 -24.523 1.00 93.06 203 GLY A O 1
ATOM 1610 N N . ASP A 1 204 ? 14.847 -3.301 -26.740 1.00 87.88 204 ASP A N 1
ATOM 1611 C CA . ASP A 1 204 ? 14.617 -1.916 -27.168 1.00 87.88 204 ASP A CA 1
ATOM 1612 C C . ASP A 1 204 ? 13.739 -1.881 -28.444 1.00 87.88 204 ASP A C 1
ATOM 1614 O O . ASP A 1 204 ? 14.223 -2.238 -29.523 1.00 87.88 204 ASP A O 1
ATOM 1618 N N . PRO A 1 205 ? 12.440 -1.521 -28.348 1.00 87.19 205 PRO A N 1
ATOM 1619 C CA . PRO A 1 205 ? 11.722 -1.193 -27.118 1.00 87.19 205 PRO A CA 1
ATOM 1620 C C . PRO A 1 205 ? 11.446 -2.447 -26.265 1.00 87.19 205 PRO A C 1
ATOM 1622 O O . PRO A 1 205 ? 11.275 -3.544 -26.805 1.00 87.19 205 PRO A O 1
ATOM 1625 N N . PRO A 1 206 ? 11.347 -2.309 -24.933 1.00 90.12 206 PRO A N 1
ATOM 1626 C CA . PRO A 1 206 ? 11.063 -3.441 -24.063 1.00 90.12 206 PRO A CA 1
ATOM 1627 C C . PRO A 1 206 ? 9.658 -4.008 -24.294 1.00 90.12 206 PRO A C 1
ATOM 1629 O O . PRO A 1 206 ? 8.659 -3.288 -24.254 1.00 90.12 206 PRO A O 1
ATOM 1632 N N . ALA A 1 207 ? 9.575 -5.326 -24.479 1.00 90.06 207 ALA A N 1
ATOM 1633 C CA . ALA A 1 207 ? 8.326 -6.066 -24.658 1.00 90.06 207 ALA A CA 1
ATOM 1634 C C . ALA A 1 207 ? 7.964 -6.824 -23.371 1.00 90.06 207 ALA A C 1
ATOM 1636 O O . ALA A 1 207 ? 8.011 -8.051 -23.316 1.00 90.06 207 ALA A O 1
ATOM 1637 N N . SER A 1 208 ? 7.633 -6.085 -22.308 1.00 93.06 208 SER A N 1
ATOM 1638 C CA . SER A 1 208 ? 7.272 -6.664 -21.009 1.00 93.06 208 SER A CA 1
ATOM 1639 C C . SER A 1 208 ? 5.782 -6.483 -20.713 1.00 93.06 208 SER A C 1
ATOM 1641 O O . SER A 1 208 ? 5.283 -5.362 -20.836 1.00 93.06 208 SER A O 1
ATOM 1643 N N . PRO A 1 209 ? 5.068 -7.519 -20.228 1.00 90.81 209 PRO A N 1
ATOM 1644 C CA . PRO A 1 209 ? 3.686 -7.371 -19.763 1.00 90.81 209 PRO A CA 1
ATOM 1645 C C . PRO A 1 209 ? 3.566 -6.471 -18.521 1.00 90.81 209 PRO A C 1
ATOM 1647 O O . PRO A 1 209 ? 2.461 -6.106 -18.131 1.00 90.81 209 PRO A O 1
ATOM 1650 N N . CYS A 1 210 ? 4.695 -6.124 -17.902 1.00 91.56 210 CYS A N 1
ATOM 1651 C CA . CYS A 1 210 ? 4.778 -5.305 -16.696 1.00 91.56 210 CYS A CA 1
ATOM 1652 C C . CYS A 1 210 ? 5.269 -3.882 -16.987 1.00 91.56 210 CYS A C 1
ATOM 1654 O O . CYS A 1 210 ? 5.350 -3.055 -16.080 1.00 91.56 210 CYS A O 1
ATOM 1656 N N . LEU A 1 211 ? 5.613 -3.582 -18.243 1.00 94.50 211 LEU A N 1
ATOM 1657 C CA . LEU A 1 211 ? 5.954 -2.228 -18.646 1.00 94.50 211 LEU A CA 1
ATOM 1658 C C . LEU A 1 211 ? 4.678 -1.386 -18.696 1.00 94.50 211 LEU A C 1
ATOM 1660 O O . LEU A 1 211 ? 3.766 -1.663 -19.474 1.00 94.50 211 LEU A O 1
ATOM 1664 N N . ARG A 1 212 ? 4.640 -0.313 -17.904 1.00 92.94 212 ARG A N 1
ATOM 1665 C CA . ARG A 1 212 ? 3.559 0.677 -17.936 1.00 92.94 212 ARG A CA 1
ATOM 1666 C C . ARG A 1 212 ? 4.111 2.086 -18.061 1.00 92.94 212 ARG A C 1
ATOM 1668 O O . ARG A 1 212 ? 5.052 2.473 -17.375 1.00 92.94 212 ARG A O 1
ATOM 1675 N N . THR A 1 213 ? 3.480 2.880 -18.918 1.00 91.44 213 THR A N 1
ATOM 1676 C CA . THR A 1 213 ? 3.834 4.292 -19.136 1.00 91.44 213 THR A CA 1
ATOM 1677 C C . THR A 1 213 ? 2.941 5.256 -18.359 1.00 91.44 213 THR A C 1
ATOM 1679 O O . THR A 1 213 ? 3.277 6.433 -18.237 1.00 91.44 213 THR A O 1
ATOM 1682 N N . THR A 1 214 ? 1.830 4.766 -17.805 1.00 93.62 214 THR A N 1
ATOM 1683 C CA . THR A 1 214 ? 0.827 5.552 -17.081 1.00 93.62 214 THR A CA 1
ATOM 1684 C C . THR A 1 214 ? 0.509 4.933 -15.725 1.00 93.62 214 THR A C 1
ATOM 1686 O O . THR A 1 214 ? 0.603 3.716 -15.538 1.00 93.62 214 THR A O 1
ATOM 1689 N N . ASP A 1 215 ? 0.140 5.791 -14.777 1.00 92.81 215 ASP A N 1
ATOM 1690 C CA . ASP A 1 215 ? -0.268 5.376 -13.439 1.00 92.81 215 ASP A CA 1
ATOM 1691 C C . ASP A 1 215 ? -1.686 4.781 -13.469 1.00 92.81 215 ASP A C 1
ATOM 1693 O O . ASP A 1 215 ? -2.566 5.258 -14.191 1.00 92.81 215 ASP A O 1
ATOM 1697 N N . VAL A 1 216 ? -1.931 3.752 -12.656 1.00 95.81 216 VAL A N 1
ATOM 1698 C CA . VAL A 1 216 ? -3.273 3.186 -12.459 1.00 95.81 216 VAL A CA 1
ATOM 1699 C C . VAL A 1 216 ? -4.002 4.016 -11.404 1.00 95.81 216 VAL A C 1
ATOM 1701 O O . VAL A 1 216 ? -3.475 4.252 -10.322 1.00 95.81 216 VAL A O 1
ATOM 1704 N N . THR A 1 217 ? -5.210 4.495 -11.709 1.00 96.81 217 THR A N 1
ATOM 1705 C CA . THR A 1 217 ? -5.962 5.433 -10.845 1.00 96.81 217 THR A CA 1
ATOM 1706 C C . THR A 1 217 ? -7.284 4.863 -10.333 1.00 96.81 217 THR A C 1
ATOM 1708 O O . THR A 1 217 ? -8.120 5.589 -9.781 1.00 96.81 217 THR A O 1
ATOM 1711 N N . LYS A 1 218 ? -7.532 3.574 -10.553 1.00 96.50 218 LYS A N 1
ATOM 1712 C CA . LYS A 1 218 ? -8.745 2.858 -10.147 1.00 96.50 218 LYS A CA 1
ATOM 1713 C C . LYS A 1 218 ? -8.362 1.431 -9.774 1.00 96.50 218 LYS A C 1
ATOM 1715 O O . LYS A 1 218 ? -7.386 0.920 -10.303 1.00 96.50 218 LYS A O 1
ATOM 1720 N N . LEU A 1 219 ? -9.148 0.814 -8.899 1.00 95.50 219 LEU A N 1
ATOM 1721 C CA . LEU A 1 219 ? -9.082 -0.630 -8.719 1.00 95.50 219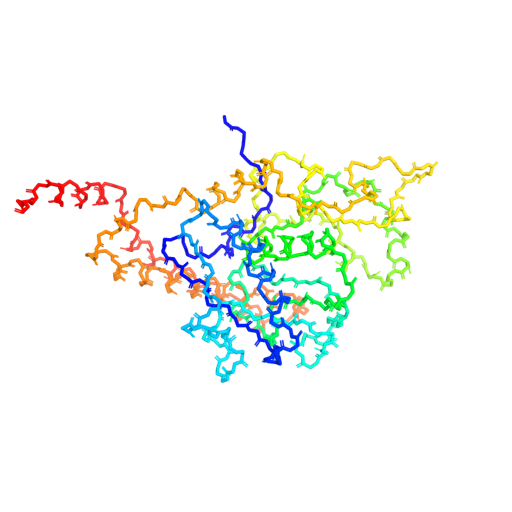 LEU A CA 1
ATOM 1722 C C . LEU A 1 219 ? -9.520 -1.307 -10.015 1.00 95.50 219 LEU A C 1
ATOM 1724 O O . LEU A 1 219 ? -10.506 -0.885 -10.632 1.00 95.50 219 LEU A O 1
ATOM 1728 N N . SER A 1 220 ? -8.806 -2.348 -10.415 1.00 95.50 220 SER A N 1
ATOM 1729 C CA . SER A 1 220 ? -9.326 -3.273 -11.406 1.00 95.50 220 SER A CA 1
ATOM 1730 C C . SER A 1 220 ? -10.452 -4.111 -10.787 1.00 95.50 220 SER A C 1
ATOM 1732 O O . SER A 1 220 ? -10.594 -4.223 -9.566 1.00 95.50 220 SER A O 1
ATOM 1734 N N . GLY A 1 221 ? -11.262 -4.760 -11.627 1.00 92.75 221 GLY A N 1
ATOM 1735 C CA . GLY A 1 221 ? -12.252 -5.711 -11.112 1.00 92.75 221 GLY A CA 1
ATOM 1736 C C . GLY A 1 221 ? -11.606 -6.920 -10.419 1.00 92.75 221 GLY A C 1
ATOM 1737 O O . GLY A 1 221 ? -12.257 -7.592 -9.619 1.00 92.75 221 GLY A O 1
ATOM 1738 N N . ASP A 1 222 ? -10.351 -7.220 -10.750 1.00 92.81 222 ASP A N 1
ATOM 1739 C CA . ASP A 1 222 ? -9.559 -8.280 -10.137 1.00 92.81 222 ASP A CA 1
ATOM 1740 C C . ASP A 1 222 ? -9.117 -7.849 -8.724 1.00 92.81 222 ASP A C 1
ATOM 1742 O O . ASP A 1 222 ? -9.427 -8.570 -7.767 1.00 92.81 222 ASP A O 1
ATOM 1746 N N . ASP A 1 223 ? -8.598 -6.626 -8.549 1.00 94.50 223 ASP A N 1
ATOM 1747 C CA . ASP A 1 223 ? -8.270 -6.046 -7.237 1.00 94.50 223 ASP A CA 1
ATOM 1748 C C . ASP A 1 223 ? -9.450 -6.132 -6.254 1.00 94.50 223 ASP A C 1
ATOM 1750 O O . ASP A 1 223 ? -9.315 -6.639 -5.133 1.00 94.50 223 ASP A O 1
ATOM 1754 N N . GLU A 1 224 ? -10.635 -5.688 -6.690 1.00 93.50 224 GLU A N 1
ATOM 1755 C CA . GLU A 1 224 ? -11.865 -5.714 -5.888 1.00 93.50 224 GLU A CA 1
ATOM 1756 C C . GLU A 1 224 ? -12.246 -7.143 -5.480 1.00 93.50 224 GLU A C 1
ATOM 1758 O O . GLU A 1 224 ? -12.554 -7.412 -4.313 1.00 93.50 224 GLU A O 1
ATOM 1763 N N . ARG A 1 225 ? -12.199 -8.086 -6.431 1.00 89.88 225 ARG A N 1
ATOM 1764 C CA . ARG A 1 225 ? -12.505 -9.500 -6.177 1.00 89.88 225 ARG A CA 1
ATOM 1765 C C . ARG A 1 225 ? -11.509 -10.137 -5.222 1.00 89.88 225 ARG A C 1
ATOM 1767 O O . ARG A 1 225 ? -11.913 -10.944 -4.387 1.00 89.88 225 ARG A O 1
ATOM 1774 N N . GLY A 1 226 ? -10.227 -9.824 -5.360 1.00 91.81 226 GLY A N 1
ATOM 1775 C CA . GLY A 1 226 ? -9.179 -10.381 -4.522 1.00 91.81 226 GLY A CA 1
ATOM 1776 C C . GLY A 1 226 ? -9.257 -9.875 -3.081 1.00 91.81 226 GLY A C 1
ATO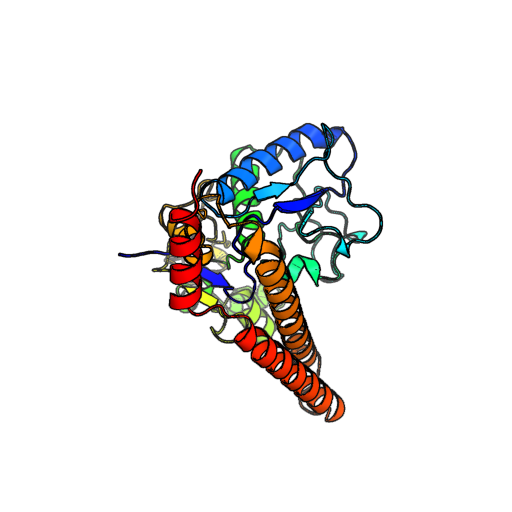M 1777 O O . GLY A 1 226 ? -9.234 -10.686 -2.153 1.00 91.81 226 GLY A O 1
ATOM 1778 N N . LEU A 1 227 ? -9.490 -8.573 -2.876 1.00 93.06 227 LEU A N 1
ATOM 1779 C CA . LEU A 1 227 ? -9.766 -8.006 -1.549 1.00 93.06 227 LEU A CA 1
ATOM 1780 C C . LEU A 1 227 ? -11.021 -8.625 -0.913 1.00 93.06 227 LEU A C 1
ATOM 1782 O O . LEU A 1 227 ? -10.977 -9.058 0.242 1.00 93.06 227 LEU A O 1
ATOM 1786 N N . ALA A 1 228 ? -12.116 -8.740 -1.671 1.00 91.44 228 ALA A N 1
ATOM 1787 C CA . ALA A 1 228 ? -13.346 -9.374 -1.197 1.00 91.44 228 ALA A CA 1
ATOM 1788 C C . ALA A 1 228 ? -13.140 -10.859 -0.849 1.00 91.44 228 ALA A C 1
ATOM 1790 O O . ALA A 1 228 ? -13.662 -11.343 0.154 1.00 91.44 228 ALA A O 1
ATOM 1791 N N . ALA A 1 229 ? -12.347 -11.596 -1.630 1.00 90.25 229 ALA A N 1
ATOM 1792 C CA . ALA A 1 229 ? -12.017 -12.990 -1.339 1.00 90.25 229 ALA A CA 1
ATOM 1793 C C . ALA A 1 229 ? -11.136 -13.128 -0.085 1.00 90.25 229 ALA A C 1
ATOM 1795 O O . ALA A 1 229 ? -11.340 -14.039 0.723 1.00 90.25 229 ALA A O 1
ATOM 1796 N N . ALA A 1 230 ? -10.176 -12.222 0.107 1.00 91.00 230 ALA A N 1
ATOM 1797 C CA . ALA A 1 230 ? -9.273 -12.240 1.250 1.00 91.00 230 ALA A CA 1
ATOM 1798 C C . ALA A 1 230 ? -10.000 -11.925 2.563 1.00 91.00 230 ALA A C 1
ATOM 1800 O O . ALA A 1 230 ? -9.862 -12.660 3.548 1.00 91.00 230 ALA A O 1
ATOM 1801 N N . TYR A 1 231 ? -10.824 -10.879 2.580 1.00 91.38 231 TYR A N 1
ATOM 1802 C CA . TYR A 1 231 ? -11.543 -10.449 3.779 1.00 91.38 231 TYR A CA 1
ATOM 1803 C C . TYR A 1 231 ? -12.903 -11.126 3.971 1.00 91.38 231 TYR A C 1
ATOM 1805 O O . TYR A 1 231 ? -13.419 -11.130 5.088 1.00 91.38 231 TYR A O 1
ATOM 1813 N N . GLY A 1 232 ? -13.432 -11.786 2.941 1.00 86.06 232 GLY A N 1
ATOM 1814 C CA . GLY A 1 232 ? -14.810 -12.264 2.912 1.00 86.06 232 GLY A CA 1
ATOM 1815 C C . GLY A 1 232 ? -15.794 -11.125 2.620 1.00 86.06 232 GLY A C 1
ATOM 1816 O O . GLY A 1 232 ? -15.408 -9.952 2.629 1.00 86.06 232 GLY A O 1
ATOM 1817 N N . PRO A 1 233 ? -17.075 -11.447 2.367 1.00 74.69 233 PRO A N 1
ATOM 1818 C CA . PRO A 1 233 ? -18.099 -10.419 2.247 1.00 74.69 233 PRO A CA 1
ATOM 1819 C C . PRO A 1 233 ? -18.164 -9.606 3.541 1.00 74.69 233 PRO A C 1
ATOM 1821 O O . PRO A 1 233 ? -17.879 -10.136 4.622 1.00 74.69 233 PRO A O 1
ATOM 1824 N N . ALA A 1 234 ? -18.579 -8.339 3.443 1.00 65.38 234 ALA A N 1
ATOM 1825 C CA . ALA A 1 234 ? -19.034 -7.595 4.607 1.00 65.38 234 ALA A CA 1
ATOM 1826 C C . ALA A 1 234 ? -20.035 -8.482 5.362 1.00 65.38 234 ALA A C 1
ATOM 1828 O O . ALA A 1 234 ? -21.111 -8.778 4.843 1.00 65.38 234 ALA A O 1
ATOM 1829 N N . ALA A 1 235 ? -19.634 -9.003 6.528 1.00 58.06 235 ALA A N 1
ATOM 1830 C CA . ALA A 1 235 ? -20.517 -9.829 7.329 1.00 58.06 235 ALA A CA 1
ATOM 1831 C C . ALA A 1 235 ? -21.788 -9.017 7.554 1.00 58.06 235 ALA A C 1
ATOM 1833 O O . ALA A 1 235 ? -21.698 -7.834 7.904 1.00 58.06 235 ALA A O 1
ATOM 1834 N N . ASP A 1 236 ? -22.944 -9.641 7.332 1.00 55.00 236 ASP A N 1
ATOM 1835 C CA . ASP A 1 236 ? -24.201 -9.046 7.755 1.00 55.00 236 ASP A CA 1
ATOM 1836 C C . ASP A 1 236 ? -24.008 -8.630 9.217 1.00 55.00 236 ASP A C 1
ATOM 1838 O O . ASP A 1 236 ? -23.547 -9.437 10.033 1.00 55.00 236 ASP A O 1
ATOM 1842 N N . LYS A 1 237 ? -24.176 -7.333 9.510 1.00 53.38 237 LYS A N 1
ATOM 1843 C CA . LYS A 1 237 ? -23.570 -6.656 10.679 1.00 53.38 237 LYS A CA 1
ATOM 1844 C C . LYS A 1 237 ? -24.041 -7.218 12.030 1.00 53.38 237 LYS A C 1
ATOM 1846 O O . LYS A 1 237 ? -23.588 -6.770 13.080 1.00 53.38 237 LYS A O 1
ATOM 1851 N N . SER A 1 238 ? -24.922 -8.211 12.022 1.00 51.06 238 SER A N 1
ATOM 1852 C CA . SER A 1 238 ? -25.338 -9.016 13.158 1.00 51.06 238 SER A CA 1
ATOM 1853 C C . SER A 1 238 ? -24.343 -10.148 13.458 1.00 51.06 238 SER A C 1
ATOM 1855 O O . SER A 1 238 ? -24.653 -11.330 13.300 1.00 51.06 238 SER A O 1
ATOM 1857 N N . VAL A 1 239 ? -23.147 -9.815 13.945 1.00 54.91 239 VAL A N 1
ATOM 1858 C CA . VAL A 1 239 ? -22.443 -10.754 14.831 1.00 54.91 239 VAL A CA 1
ATOM 1859 C C . VAL A 1 239 ? -23.170 -10.672 16.175 1.00 54.91 239 VAL A C 1
ATOM 1861 O O . VAL A 1 239 ? -23.233 -9.582 16.748 1.00 54.91 239 VAL A O 1
ATOM 1864 N N . PRO A 1 240 ? -23.769 -11.761 16.685 1.00 59.88 240 PRO A N 1
ATOM 1865 C CA . PRO A 1 240 ? -24.432 -11.721 17.980 1.00 59.88 240 PRO A CA 1
ATOM 1866 C C . PRO A 1 240 ? -23.460 -11.235 19.061 1.00 59.88 240 PRO A C 1
ATOM 1868 O O . PRO A 1 240 ? -22.352 -11.761 19.170 1.00 59.88 240 PRO A O 1
ATOM 1871 N N . LYS A 1 241 ? -23.873 -10.267 19.894 1.00 64.25 241 LYS A N 1
ATOM 1872 C CA . LYS A 1 241 ? -23.061 -9.768 21.027 1.00 64.25 241 LYS A CA 1
ATOM 1873 C C . LYS A 1 241 ? -22.516 -10.900 21.910 1.00 64.25 241 LYS A C 1
ATOM 1875 O O . LYS A 1 241 ? -21.453 -10.765 22.504 1.00 64.25 241 LYS A O 1
ATOM 1880 N N . SER A 1 242 ? -23.219 -12.034 21.960 1.00 62.47 242 SER A N 1
ATOM 1881 C CA . SER A 1 242 ? -22.830 -13.229 22.712 1.00 62.47 242 SER A CA 1
ATOM 1882 C C . SER A 1 242 ? -21.515 -13.879 22.258 1.00 62.47 242 SER A C 1
ATOM 1884 O O . SER A 1 242 ? -20.906 -14.586 23.056 1.00 62.47 242 SER A O 1
ATOM 1886 N N . ILE A 1 243 ? -21.041 -13.640 21.027 1.00 63.22 243 ILE A N 1
ATOM 1887 C CA . ILE A 1 243 ? -19.778 -14.214 20.519 1.00 63.22 243 ILE A CA 1
ATOM 1888 C C . ILE A 1 243 ? -18.647 -13.188 20.350 1.00 63.22 243 ILE A C 1
ATOM 1890 O O . ILE A 1 243 ? -17.512 -13.565 20.058 1.00 63.22 243 ILE A O 1
ATOM 1894 N N . GLU A 1 244 ? -18.911 -11.901 20.585 1.00 64.38 244 GLU A N 1
ATOM 1895 C CA . GLU A 1 244 ? -17.934 -10.813 20.414 1.00 64.38 244 GLU A CA 1
ATOM 1896 C C . GLU A 1 244 ? -16.696 -10.981 21.319 1.00 64.38 244 GLU A C 1
ATOM 1898 O O . GLU A 1 244 ? -15.559 -10.748 20.891 1.00 64.38 244 GLU A O 1
ATOM 1903 N N . GLY A 1 245 ? -16.895 -11.479 22.547 1.00 69.38 245 GLY A N 1
ATOM 1904 C CA . GLY A 1 245 ? -15.809 -11.788 23.482 1.00 69.38 245 GLY A CA 1
ATOM 1905 C C . GLY A 1 245 ? -14.868 -12.884 22.968 1.00 69.38 245 GLY A C 1
ATOM 1906 O O . GLY A 1 245 ? -13.648 -12.709 22.987 1.00 69.38 245 GLY A O 1
ATOM 1907 N N . PHE A 1 246 ? -15.424 -13.973 22.427 1.00 66.50 246 PHE A N 1
ATOM 1908 C CA . PHE A 1 246 ? -14.645 -15.079 21.859 1.00 66.50 246 PHE A CA 1
ATOM 1909 C C . PHE A 1 246 ? -13.856 -14.644 20.623 1.00 66.50 246 PHE A C 1
ATOM 1911 O O . PHE A 1 246 ? -12.660 -14.914 20.527 1.00 66.50 246 PHE A O 1
ATOM 1918 N N . VAL A 1 247 ? -14.490 -13.893 19.715 1.00 62.41 247 VAL A N 1
ATOM 1919 C CA . VAL A 1 247 ? -13.826 -13.334 18.525 1.00 62.41 247 VAL A CA 1
ATOM 1920 C C . VAL A 1 247 ? -12.666 -12.417 18.926 1.00 62.41 247 VAL A C 1
ATOM 1922 O O . VAL A 1 247 ? -11.595 -12.463 18.319 1.00 62.41 247 VAL A O 1
ATOM 1925 N N . THR A 1 248 ? -12.840 -11.612 19.976 1.00 65.81 248 THR A N 1
ATOM 1926 C CA . THR A 1 248 ? -11.788 -10.725 20.489 1.00 65.81 248 THR A CA 1
ATOM 1927 C C . THR A 1 248 ? -10.585 -11.505 21.025 1.00 65.81 248 THR A C 1
ATOM 1929 O O . THR A 1 248 ? -9.448 -11.167 20.690 1.00 65.81 248 THR A O 1
ATOM 1932 N N . ILE A 1 249 ? -10.808 -12.552 21.828 1.00 69.44 249 ILE A N 1
ATOM 1933 C CA . ILE A 1 249 ? -9.733 -13.408 22.362 1.00 69.44 249 ILE A CA 1
ATOM 1934 C C . ILE A 1 249 ? -9.010 -14.132 21.222 1.00 69.44 249 ILE A C 1
ATOM 1936 O O . ILE A 1 249 ? -7.785 -14.054 21.131 1.00 69.44 249 ILE A O 1
ATOM 1940 N N . ALA A 1 250 ? -9.758 -14.742 20.301 1.00 66.12 250 ALA A N 1
ATOM 1941 C CA . ALA A 1 250 ? -9.205 -15.437 19.143 1.00 66.12 250 ALA A CA 1
ATOM 1942 C C . ALA A 1 250 ? -8.318 -14.517 18.284 1.00 66.12 250 ALA A C 1
ATOM 1944 O O . ALA A 1 250 ? -7.214 -14.892 17.887 1.00 66.12 250 ALA A O 1
ATOM 1945 N N . ASN A 1 251 ? -8.747 -13.275 18.043 1.00 60.72 251 ASN A N 1
ATOM 1946 C CA . ASN A 1 251 ? -7.940 -12.301 17.308 1.00 60.72 251 ASN A CA 1
ATOM 1947 C C . ASN A 1 251 ? -6.667 -11.898 18.069 1.00 60.72 251 ASN A C 1
ATOM 1949 O O . ASN A 1 251 ? -5.609 -11.811 17.450 1.00 60.72 251 ASN A O 1
ATOM 1953 N N . LYS A 1 252 ? -6.725 -11.716 19.397 1.00 69.62 252 LYS A N 1
ATOM 1954 C CA . LYS A 1 252 ? -5.529 -11.436 20.216 1.00 69.62 252 LYS A CA 1
ATOM 1955 C C . LYS A 1 252 ? -4.512 -12.578 20.161 1.00 69.62 252 LYS A C 1
ATOM 1957 O O . LYS A 1 252 ? -3.315 -12.320 20.041 1.00 69.62 252 LYS A O 1
ATOM 1962 N N . LEU A 1 253 ? -4.974 -13.826 20.236 1.00 67.69 253 LEU A N 1
ATOM 1963 C CA . LEU A 1 253 ? -4.113 -15.005 20.114 1.00 67.69 253 LEU A CA 1
ATOM 1964 C C . LEU A 1 253 ? -3.495 -15.085 18.712 1.00 67.69 253 LEU A C 1
ATOM 1966 O O . LEU A 1 253 ? -2.280 -15.211 18.581 1.00 67.69 253 LEU A O 1
ATOM 1970 N N . ARG A 1 254 ? -4.290 -14.892 17.655 1.00 70.62 254 ARG A N 1
ATOM 1971 C CA . ARG A 1 254 ? -3.786 -14.847 16.273 1.00 70.62 254 ARG A CA 1
ATOM 1972 C C . ARG A 1 254 ? -2.726 -13.756 16.075 1.00 70.62 254 ARG A C 1
ATOM 1974 O O . ARG A 1 254 ? -1.670 -14.030 15.499 1.00 70.62 254 ARG A O 1
ATOM 1981 N N . ASP A 1 255 ? -2.961 -12.550 16.591 1.00 68.56 255 ASP A N 1
ATOM 1982 C CA . ASP A 1 255 ? -1.995 -11.443 16.563 1.00 68.56 255 ASP A CA 1
ATOM 1983 C C . ASP A 1 255 ? -0.690 -11.825 17.284 1.00 68.56 255 ASP A C 1
ATOM 1985 O O . ASP A 1 255 ? 0.403 -11.585 16.766 1.00 68.56 255 ASP A O 1
ATOM 1989 N N . ARG A 1 256 ? -0.788 -12.487 18.445 1.00 72.94 256 ARG A N 1
ATOM 1990 C CA . ARG A 1 256 ? 0.372 -12.962 19.212 1.00 72.94 256 ARG A CA 1
ATOM 1991 C C . ARG A 1 256 ? 1.168 -14.038 18.471 1.00 72.94 256 ARG A C 1
ATOM 1993 O O . ARG A 1 256 ? 2.390 -13.913 18.423 1.00 72.94 256 ARG A O 1
ATOM 2000 N N . SER A 1 257 ? 0.522 -15.048 17.880 1.00 71.06 257 SER A N 1
ATOM 2001 C CA . SER A 1 257 ? 1.220 -16.067 17.071 1.00 71.06 257 SER A CA 1
ATOM 2002 C C . SER A 1 257 ? 1.976 -15.412 15.911 1.00 71.06 257 SER A C 1
ATOM 2004 O O . SER A 1 257 ? 3.179 -15.611 15.741 1.00 71.06 257 SER A O 1
ATOM 2006 N N . THR A 1 258 ? 1.300 -14.520 15.183 1.00 69.25 258 THR A N 1
ATOM 2007 C CA . THR A 1 258 ? 1.899 -13.791 14.052 1.00 69.25 258 THR A CA 1
ATOM 2008 C C . THR A 1 258 ? 3.126 -12.997 14.478 1.00 69.25 258 THR A C 1
ATOM 2010 O O . THR A 1 258 ? 4.151 -13.032 13.806 1.00 69.25 258 THR A O 1
ATOM 2013 N N . MET A 1 259 ? 3.041 -12.300 15.614 1.00 71.69 259 MET A N 1
ATOM 2014 C CA . MET A 1 259 ? 4.158 -11.533 16.161 1.00 71.69 259 MET A CA 1
ATOM 2015 C C . MET A 1 259 ? 5.358 -12.427 16.486 1.00 71.69 259 MET A C 1
ATOM 2017 O O . MET A 1 259 ? 6.501 -12.024 16.275 1.00 71.69 259 MET A O 1
ATOM 2021 N N . LEU A 1 260 ? 5.117 -13.619 17.031 1.00 70.25 260 LEU A N 1
ATOM 2022 C CA . LEU A 1 260 ? 6.178 -14.563 17.369 1.00 70.25 260 LEU A CA 1
ATOM 2023 C C . LEU A 1 260 ? 6.881 -15.081 16.109 1.00 70.25 260 LEU A C 1
ATOM 2025 O O . LEU A 1 260 ? 8.110 -15.063 16.072 1.00 70.25 260 LEU A O 1
ATOM 2029 N N . ARG A 1 261 ? 6.122 -15.442 15.065 1.00 74.81 261 ARG A N 1
ATOM 2030 C CA . ARG A 1 261 ? 6.672 -15.864 13.763 1.00 74.81 261 ARG A CA 1
ATOM 2031 C C . ARG A 1 261 ? 7.454 -14.741 13.084 1.00 74.81 261 ARG A C 1
ATOM 2033 O O . ARG A 1 261 ? 8.611 -14.931 12.742 1.00 74.81 261 ARG A O 1
ATOM 2040 N N . PHE A 1 262 ? 6.889 -13.536 13.035 1.00 69.50 262 PHE A N 1
ATOM 2041 C CA . PHE A 1 262 ? 7.576 -12.369 12.482 1.00 69.50 262 PHE A CA 1
ATOM 2042 C C . PHE A 1 262 ? 8.915 -12.090 13.183 1.00 69.50 262 PHE A C 1
ATOM 2044 O O . PHE A 1 262 ? 9.927 -11.847 12.534 1.00 69.50 262 PHE A O 1
ATOM 2051 N N . LYS A 1 263 ? 8.957 -12.172 14.520 1.00 70.38 263 LYS A N 1
ATOM 2052 C CA . LYS A 1 263 ? 10.213 -12.034 15.276 1.00 70.38 263 LYS A CA 1
ATOM 2053 C C . LYS A 1 263 ? 11.220 -13.133 14.937 1.00 70.38 263 LYS A C 1
ATOM 2055 O O . LYS A 1 263 ? 12.417 -12.860 14.939 1.00 70.38 263 LYS A O 1
ATOM 2060 N N . ALA A 1 264 ? 10.753 -14.353 14.681 1.00 69.75 264 ALA A N 1
ATOM 2061 C CA . ALA A 1 264 ? 11.604 -15.456 14.259 1.00 69.75 264 ALA A CA 1
ATOM 2062 C C . ALA A 1 264 ? 12.202 -15.183 12.867 1.00 69.75 264 ALA A C 1
ATOM 2064 O O . ALA A 1 264 ? 13.411 -15.310 12.696 1.00 69.75 264 ALA A O 1
ATOM 2065 N N . ASP A 1 265 ? 11.400 -14.709 11.914 1.00 70.31 265 ASP A N 1
ATOM 2066 C CA . ASP A 1 265 ? 11.856 -14.396 10.552 1.00 70.31 265 ASP A CA 1
ATOM 2067 C C . ASP A 1 265 ? 12.801 -13.192 10.503 1.00 70.31 265 ASP A C 1
ATOM 2069 O O . ASP A 1 265 ? 13.850 -13.251 9.865 1.00 70.31 265 ASP A O 1
ATOM 2073 N N . MET A 1 266 ? 12.510 -12.139 11.268 1.00 69.94 266 MET A N 1
ATOM 2074 C CA . MET A 1 266 ? 13.425 -11.011 11.470 1.00 69.94 266 MET A CA 1
ATOM 2075 C C . MET A 1 266 ? 14.784 -11.462 12.022 1.00 69.94 266 MET A C 1
ATOM 2077 O O . MET A 1 266 ? 15.826 -10.976 11.585 1.00 69.94 266 MET A O 1
ATOM 2081 N N . LEU A 1 267 ? 14.795 -12.389 12.987 1.00 70.56 267 LEU A N 1
ATOM 2082 C CA . LEU A 1 267 ? 16.044 -12.952 13.503 1.00 70.56 267 LEU A CA 1
ATOM 2083 C C . LEU A 1 267 ? 16.765 -13.769 12.428 1.00 70.56 267 LEU A C 1
ATOM 2085 O O . LEU A 1 267 ? 17.976 -13.630 12.300 1.00 70.56 267 LEU A O 1
ATOM 2089 N N . ARG A 1 268 ? 16.052 -14.567 11.625 1.00 74.62 268 ARG A N 1
ATOM 2090 C CA . ARG A 1 268 ? 16.654 -15.318 10.508 1.00 74.62 268 ARG A CA 1
ATOM 2091 C C . ARG A 1 268 ? 17.355 -14.402 9.511 1.00 74.62 268 ARG A C 1
ATOM 2093 O O . ARG A 1 268 ? 18.462 -14.713 9.101 1.00 74.62 268 ARG A O 1
ATOM 2100 N N . GLN A 1 269 ? 16.730 -13.284 9.150 1.00 68.25 269 GLN A N 1
ATOM 2101 C CA . GLN A 1 269 ? 17.280 -12.349 8.163 1.00 68.25 269 GLN A CA 1
ATOM 2102 C C . GLN A 1 269 ? 18.519 -11.601 8.668 1.00 68.25 269 GLN A C 1
ATOM 2104 O O . GLN A 1 269 ? 19.403 -11.285 7.880 1.00 68.25 269 GLN A O 1
ATOM 2109 N N . ASN A 1 270 ? 18.596 -11.329 9.973 1.00 65.62 270 ASN A N 1
ATOM 2110 C CA . ASN A 1 270 ? 19.672 -10.524 10.560 1.00 65.62 270 ASN A CA 1
ATOM 2111 C C . ASN A 1 270 ? 20.812 -11.345 11.176 1.00 65.62 270 ASN A C 1
ATOM 2113 O O . ASN A 1 270 ? 21.808 -10.769 11.610 1.00 65.62 270 ASN A O 1
ATOM 2117 N N . THR A 1 271 ? 20.681 -12.670 11.245 1.00 68.75 271 THR A N 1
ATOM 2118 C CA . THR A 1 271 ? 21.722 -13.530 11.815 1.00 68.75 271 THR A CA 1
ATOM 2119 C C . THR A 1 271 ? 22.505 -14.196 10.690 1.00 68.75 271 THR A C 1
ATOM 2121 O O . THR A 1 271 ? 21.917 -14.815 9.805 1.00 68.75 271 THR A O 1
ATOM 2124 N N . SER A 1 272 ? 23.838 -14.142 10.739 1.00 60.56 272 SER A N 1
ATOM 2125 C CA . SER A 1 272 ? 24.648 -15.057 9.932 1.00 60.56 272 SER A CA 1
ATOM 2126 C C . SER A 1 272 ? 24.331 -16.500 10.351 1.00 60.56 272 SER A C 1
ATOM 2128 O O . SER A 1 272 ? 24.076 -16.772 11.525 1.00 60.56 272 SER A O 1
ATOM 2130 N N . ALA A 1 273 ? 24.321 -17.441 9.404 1.00 56.41 273 ALA A N 1
ATOM 2131 C CA . ALA A 1 273 ? 23.849 -18.822 9.593 1.00 56.41 273 ALA A CA 1
ATOM 2132 C C . ALA A 1 273 ? 24.595 -19.659 10.668 1.00 56.41 273 ALA A C 1
ATOM 2134 O O . ALA A 1 273 ? 24.362 -20.860 10.784 1.00 56.41 273 ALA A O 1
ATOM 2135 N N . VAL A 1 274 ? 25.489 -19.054 11.456 1.00 53.56 274 VAL A N 1
ATOM 2136 C CA . VAL A 1 274 ? 26.437 -19.724 12.354 1.00 53.56 274 VAL A CA 1
ATOM 2137 C C . VAL A 1 274 ? 26.206 -19.396 13.841 1.00 53.56 274 VAL A C 1
ATOM 2139 O O . VAL A 1 274 ? 26.781 -20.058 14.705 1.00 53.56 274 VAL A O 1
ATOM 2142 N N . GLU A 1 275 ? 25.337 -18.442 14.203 1.00 79.44 275 GLU A N 1
ATOM 2143 C CA . GLU A 1 275 ? 25.069 -18.163 15.624 1.00 79.44 275 GLU A CA 1
ATOM 2144 C C . GLU A 1 275 ? 24.014 -19.107 16.220 1.00 79.44 275 GLU A C 1
ATOM 2146 O O . GLU A 1 275 ? 22.799 -18.909 16.135 1.00 79.44 275 GLU A O 1
ATOM 2151 N N . PHE A 1 276 ? 24.493 -20.140 16.911 1.00 77.06 276 PHE A N 1
ATOM 2152 C CA . PHE A 1 276 ? 23.660 -21.136 17.592 1.00 77.06 276 PHE A CA 1
ATOM 2153 C C . PHE A 1 276 ? 22.659 -20.533 18.604 1.00 77.06 276 PHE A C 1
ATOM 2155 O O . PHE A 1 276 ? 21.570 -21.074 18.816 1.00 77.06 276 PHE A O 1
ATOM 2162 N N . SER A 1 277 ? 22.999 -19.400 19.227 1.00 78.44 277 SER A N 1
ATOM 2163 C CA . SER A 1 277 ? 22.120 -18.670 20.153 1.00 78.44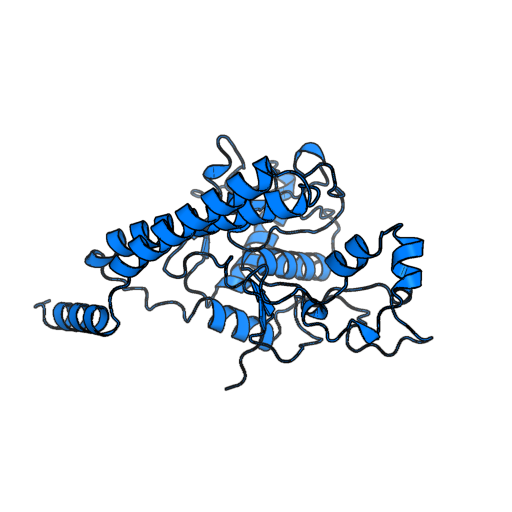 277 SER A CA 1
ATOM 2164 C C . SER A 1 277 ? 20.885 -18.089 19.452 1.00 78.44 277 SER A C 1
ATOM 2166 O O . SER A 1 277 ? 19.774 -18.186 19.984 1.00 78.44 277 SER A O 1
ATOM 2168 N N . ALA A 1 278 ? 21.047 -17.544 18.244 1.00 73.50 278 ALA A N 1
ATOM 2169 C CA . ALA A 1 278 ? 19.953 -17.021 17.438 1.00 73.50 278 ALA A CA 1
ATOM 2170 C C . ALA A 1 278 ? 19.025 -18.146 16.964 1.00 73.50 278 ALA A C 1
ATOM 2172 O O . ALA A 1 278 ? 17.807 -18.022 17.096 1.00 73.50 278 ALA A O 1
ATOM 2173 N N . LEU A 1 279 ? 19.584 -19.286 16.532 1.00 75.44 279 LEU A N 1
ATOM 2174 C CA . LEU A 1 279 ? 18.804 -20.469 16.143 1.00 75.44 279 LEU A CA 1
ATOM 2175 C C . LEU A 1 279 ? 17.933 -20.997 17.293 1.00 75.44 279 LEU A C 1
ATOM 2177 O O . LEU A 1 279 ? 16.746 -21.262 17.098 1.00 75.44 279 LEU A O 1
ATOM 2181 N N . LYS A 1 280 ? 18.471 -21.069 18.519 1.00 81.81 280 LYS A N 1
ATOM 2182 C CA . LYS A 1 280 ? 17.683 -21.427 19.714 1.00 81.81 280 LYS A CA 1
ATOM 2183 C C . LYS A 1 280 ? 16.539 -20.447 19.976 1.00 81.81 280 LYS A C 1
ATOM 2185 O O . LYS A 1 280 ? 15.441 -20.862 20.349 1.00 81.81 280 LYS A O 1
ATOM 2190 N N . LYS A 1 281 ? 16.783 -19.147 19.793 1.00 81.00 281 LYS A N 1
ATOM 2191 C CA . LYS A 1 281 ? 15.768 -18.105 19.997 1.00 81.00 281 LYS A CA 1
ATOM 2192 C C . LYS A 1 281 ? 14.661 -18.179 18.944 1.00 81.00 281 LYS A C 1
ATOM 2194 O O . LYS A 1 281 ? 13.495 -18.071 19.313 1.00 81.00 281 LYS A O 1
ATOM 2199 N N . ILE A 1 282 ? 15.015 -18.410 17.680 1.00 73.31 282 ILE A N 1
ATOM 2200 C CA . ILE A 1 282 ? 14.079 -18.650 16.571 1.00 73.31 282 ILE A CA 1
ATOM 2201 C C . ILE A 1 282 ? 13.186 -19.851 16.899 1.00 73.31 282 ILE A C 1
ATOM 2203 O O . ILE A 1 282 ? 11.970 -19.690 16.968 1.00 73.31 282 ILE A O 1
ATOM 2207 N N . ALA A 1 283 ? 13.777 -21.007 17.221 1.00 79.94 283 ALA A N 1
ATOM 2208 C CA . ALA A 1 283 ? 13.023 -22.214 17.567 1.00 79.94 283 ALA A CA 1
ATOM 2209 C C . ALA A 1 283 ? 12.072 -21.985 18.757 1.00 79.94 283 ALA A C 1
ATOM 2211 O O . ALA A 1 283 ? 10.910 -22.376 18.716 1.00 79.94 283 ALA A O 1
ATOM 2212 N N . SER A 1 284 ? 12.526 -21.278 19.799 1.00 85.69 284 SER A N 1
ATOM 2213 C CA . SER A 1 284 ? 11.677 -20.941 20.950 1.00 85.69 284 SER A CA 1
ATOM 2214 C C . SER A 1 284 ? 10.484 -20.050 20.582 1.00 85.69 284 SER A C 1
ATOM 2216 O O . SER A 1 284 ? 9.395 -20.226 21.132 1.00 85.69 284 SER A O 1
ATOM 2218 N N . LEU A 1 285 ? 10.669 -19.083 19.677 1.00 77.19 285 LEU A N 1
ATOM 2219 C CA . LEU A 1 285 ? 9.583 -18.224 19.200 1.00 77.19 285 LEU A CA 1
ATOM 2220 C C . LEU A 1 285 ? 8.563 -19.021 18.381 1.00 77.19 285 LEU A C 1
ATOM 2222 O O . LEU A 1 285 ? 7.364 -18.831 18.574 1.00 77.19 285 LEU A O 1
ATOM 2226 N N . GLU A 1 286 ? 9.023 -19.935 17.529 1.00 75.94 286 GLU A N 1
ATOM 2227 C CA . GLU A 1 286 ? 8.149 -20.808 16.741 1.00 75.94 286 GLU A CA 1
ATOM 2228 C C . GLU A 1 286 ? 7.348 -21.772 17.615 1.00 75.94 286 GLU A C 1
ATOM 2230 O O . GLU A 1 286 ? 6.139 -21.894 17.425 1.00 75.94 286 GLU A O 1
ATOM 2235 N N . THR A 1 287 ? 7.969 -22.384 18.629 1.00 83.00 287 THR A N 1
ATOM 2236 C CA . THR A 1 287 ? 7.250 -23.219 19.603 1.00 83.00 287 THR A CA 1
ATOM 2237 C C . THR A 1 287 ? 6.134 -22.430 20.282 1.00 83.00 287 THR A C 1
ATOM 2239 O O . THR A 1 287 ? 4.992 -22.879 20.300 1.00 83.00 287 THR A O 1
ATOM 2242 N N . LYS A 1 288 ? 6.420 -21.209 20.753 1.00 80.12 288 LYS A N 1
ATOM 2243 C CA . LYS A 1 288 ? 5.399 -20.345 21.368 1.00 80.12 288 LYS A CA 1
ATOM 2244 C C . LYS A 1 288 ? 4.292 -19.956 20.388 1.00 80.12 288 LYS A C 1
ATOM 2246 O O . LYS A 1 288 ? 3.147 -19.798 20.799 1.00 80.12 288 LYS A O 1
ATOM 2251 N N . ALA A 1 289 ? 4.614 -19.761 19.109 1.00 69.81 289 ALA A N 1
ATOM 2252 C CA . ALA A 1 289 ? 3.608 -19.480 18.088 1.00 69.81 289 ALA A CA 1
ATOM 2253 C C . ALA A 1 289 ? 2.668 -20.682 17.902 1.00 69.81 289 ALA A C 1
ATOM 2255 O O . ALA A 1 289 ? 1.450 -20.511 17.907 1.00 69.81 289 ALA A O 1
ATOM 2256 N N . ASN A 1 290 ? 3.229 -21.892 17.831 1.00 73.81 290 ASN A N 1
ATOM 2257 C CA . ASN A 1 290 ? 2.471 -23.139 17.708 1.00 73.81 290 ASN A CA 1
ATOM 2258 C C . ASN A 1 290 ? 1.598 -23.415 18.948 1.00 73.81 290 ASN A C 1
ATOM 2260 O O . ASN A 1 290 ? 0.462 -23.866 18.810 1.00 73.81 290 ASN A O 1
ATOM 2264 N N . GLU A 1 291 ? 2.086 -23.112 20.155 1.00 78.38 291 GLU A N 1
ATOM 2265 C CA . GLU A 1 291 ? 1.295 -23.196 21.395 1.00 78.38 291 GLU A CA 1
ATOM 2266 C C . GLU A 1 291 ? 0.072 -22.270 21.338 1.00 78.38 291 GLU A C 1
ATOM 2268 O O . GLU A 1 291 ? -1.046 -22.696 21.621 1.00 78.38 291 GLU A O 1
ATOM 2273 N N . VAL A 1 292 ? 0.263 -21.022 20.899 1.00 71.62 292 VAL A N 1
ATOM 2274 C CA . VAL A 1 292 ? -0.824 -20.042 20.745 1.00 71.62 292 VAL A CA 1
ATOM 2275 C C . VAL A 1 292 ? -1.819 -20.457 19.654 1.00 71.62 292 VAL A C 1
ATOM 2277 O O . VAL A 1 292 ? -3.017 -20.230 19.802 1.00 71.62 292 VAL A O 1
ATOM 2280 N N . GLU A 1 293 ? -1.361 -21.071 18.563 1.00 70.44 293 GLU A N 1
ATOM 2281 C CA . GLU A 1 293 ? -2.241 -21.627 17.522 1.00 70.44 293 GLU A CA 1
ATOM 2282 C C . GLU A 1 293 ? -3.029 -22.845 18.013 1.00 70.44 293 GLU A C 1
ATOM 2284 O O . GLU A 1 293 ? -4.206 -22.984 17.684 1.00 70.44 293 GLU A O 1
ATOM 2289 N N . THR A 1 294 ? -2.418 -23.689 18.846 1.00 75.19 294 THR A N 1
ATOM 2290 C CA . THR A 1 294 ? -3.100 -24.818 19.494 1.00 75.19 294 THR A CA 1
ATOM 2291 C C . THR A 1 294 ? -4.187 -24.317 20.443 1.00 75.19 294 THR A C 1
ATOM 2293 O O . THR A 1 294 ? -5.309 -24.819 20.422 1.00 75.19 294 THR A O 1
ATOM 2296 N N . GLU A 1 295 ? -3.889 -23.279 21.228 1.00 74.25 295 GLU A N 1
ATOM 2297 C CA . GLU A 1 295 ? -4.878 -22.599 22.065 1.00 74.25 295 GLU A CA 1
ATOM 2298 C C . GLU A 1 295 ? -6.007 -22.004 21.204 1.00 74.25 295 GLU A C 1
ATOM 2300 O O . GLU A 1 295 ? -7.183 -22.223 21.488 1.00 74.25 295 GLU A O 1
ATOM 2305 N N . LEU A 1 296 ? -5.665 -21.320 20.105 1.00 65.44 296 LEU A N 1
ATOM 2306 C CA . LEU A 1 296 ? -6.623 -20.747 19.156 1.00 65.44 296 LEU A CA 1
ATOM 2307 C C . LEU A 1 296 ? -7.551 -21.804 18.539 1.00 65.44 296 LEU A C 1
ATOM 2309 O O . LEU A 1 296 ? -8.735 -21.524 18.364 1.00 65.44 296 LEU A O 1
ATOM 2313 N N . ALA A 1 297 ? -7.051 -23.007 18.245 1.00 69.38 297 ALA A N 1
ATOM 2314 C CA . ALA A 1 297 ? -7.859 -24.112 17.727 1.00 69.38 297 ALA A CA 1
ATOM 2315 C C . ALA A 1 297 ? -8.963 -24.546 18.710 1.00 69.38 297 ALA A C 1
ATOM 2317 O O . ALA A 1 297 ? -10.019 -25.006 18.281 1.00 69.38 297 ALA A O 1
ATOM 2318 N N . GLY A 1 298 ? -8.769 -24.335 20.017 1.00 66.50 298 GLY A N 1
ATOM 2319 C CA . GLY A 1 298 ? -9.808 -24.520 21.035 1.00 66.50 298 GLY A CA 1
ATOM 2320 C C . GLY A 1 298 ? -10.921 -23.462 20.999 1.00 66.50 298 GLY A C 1
ATOM 2321 O O . GLY A 1 298 ? -12.009 -23.701 21.520 1.00 66.50 298 GLY A O 1
ATOM 2322 N N . TYR A 1 299 ? -10.673 -22.315 20.360 1.00 61.38 299 TYR A N 1
ATOM 2323 C CA . TYR A 1 299 ? -11.636 -21.223 20.172 1.00 61.38 299 TYR A CA 1
ATOM 2324 C C . TYR A 1 299 ? -12.280 -21.202 18.784 1.00 61.38 299 TYR A C 1
ATOM 2326 O O . TYR A 1 299 ? -13.192 -20.401 18.553 1.00 61.38 299 TYR A O 1
ATOM 2334 N N . ASP A 1 300 ? -11.822 -22.044 17.854 1.00 58.22 300 ASP A N 1
ATOM 2335 C CA . ASP A 1 300 ? -12.404 -22.139 16.521 1.00 58.22 300 ASP A CA 1
ATOM 2336 C C . ASP A 1 300 ? -13.772 -22.819 16.652 1.00 58.22 300 ASP A C 1
ATOM 2338 O O . ASP A 1 300 ? -13.908 -24.044 16.714 1.00 58.22 300 ASP A O 1
ATOM 2342 N N . LEU A 1 301 ? -14.816 -21.999 16.805 1.00 59.03 301 LEU A N 1
ATOM 2343 C CA . LEU A 1 301 ? -16.189 -22.474 16.861 1.00 59.03 301 LEU A CA 1
ATOM 2344 C C . LEU A 1 301 ? -16.443 -23.254 15.576 1.00 59.03 301 LEU A C 1
ATOM 2346 O O . LEU A 1 301 ? -16.481 -22.668 14.491 1.00 59.03 301 LEU A O 1
ATOM 2350 N N . LYS A 1 302 ? -16.626 -24.574 15.699 1.00 63.62 302 LYS A N 1
ATOM 2351 C CA . LYS A 1 302 ? -16.962 -25.418 14.553 1.00 63.62 302 LYS A CA 1
ATOM 2352 C C . LYS A 1 302 ? -18.116 -24.766 13.777 1.00 63.62 302 LYS A C 1
ATOM 2354 O O . LYS A 1 302 ? -19.027 -24.216 14.409 1.00 63.62 302 LYS A O 1
ATOM 2359 N N . PRO A 1 303 ? -18.134 -24.836 12.435 1.00 52.12 303 PRO A N 1
ATOM 2360 C CA . PRO A 1 303 ? -19.209 -24.257 11.624 1.00 52.12 303 PRO A CA 1
ATOM 2361 C C . PRO A 1 303 ? -20.612 -24.651 12.111 1.00 52.12 303 PRO A C 1
ATOM 2363 O O . PRO A 1 303 ? -21.546 -23.854 12.097 1.00 52.12 303 PRO A O 1
ATOM 2366 N N . GLU A 1 304 ? -20.726 -25.868 12.626 1.00 54.88 304 GLU A N 1
ATOM 2367 C CA . GLU A 1 304 ? -21.913 -26.451 13.246 1.00 54.88 304 GLU A CA 1
ATOM 2368 C C . GLU A 1 304 ? -22.296 -25.793 14.585 1.00 54.88 304 GLU A C 1
ATOM 2370 O O . GLU A 1 304 ? -23.482 -25.566 14.820 1.00 54.88 304 GLU A O 1
ATOM 2375 N N . THR A 1 305 ? -21.332 -25.374 15.410 1.00 57.16 305 THR A N 1
ATOM 2376 C CA . THR A 1 305 ? -21.567 -24.571 16.624 1.00 57.16 305 THR A CA 1
ATOM 2377 C C . THR A 1 305 ? -22.051 -23.167 16.272 1.00 57.16 305 THR A C 1
ATOM 2379 O O . THR A 1 305 ? -23.008 -22.676 16.867 1.00 57.16 305 THR A O 1
ATOM 2382 N N . ILE A 1 306 ? -21.460 -22.531 15.257 1.00 56.19 306 ILE A N 1
ATOM 2383 C CA . ILE A 1 306 ? -21.917 -21.221 14.763 1.00 56.19 306 ILE A CA 1
ATOM 2384 C C . ILE A 1 306 ? -23.346 -21.333 14.210 1.00 56.19 306 ILE A C 1
ATOM 2386 O O . ILE A 1 306 ? -24.197 -20.497 14.513 1.00 56.19 306 ILE A O 1
ATOM 2390 N N . ALA A 1 307 ? -23.635 -22.383 13.439 1.00 57.53 307 ALA A N 1
ATOM 2391 C CA . ALA A 1 307 ? -24.968 -22.654 12.909 1.00 57.53 307 ALA A CA 1
ATOM 2392 C C . ALA A 1 307 ? -25.989 -22.979 14.015 1.00 57.53 307 ALA A C 1
ATOM 2394 O O . ALA A 1 307 ? -27.147 -22.577 13.923 1.00 57.53 307 ALA A O 1
ATOM 2395 N N . ALA A 1 308 ? -25.584 -23.688 15.071 1.00 56.09 308 ALA A N 1
ATOM 2396 C CA . ALA A 1 308 ? -26.427 -23.965 16.233 1.00 56.09 308 ALA A CA 1
ATOM 2397 C C . ALA A 1 308 ? -26.745 -22.692 17.031 1.00 56.09 308 ALA A C 1
ATOM 2399 O O . ALA A 1 308 ? -27.902 -22.473 17.373 1.00 56.09 308 ALA A O 1
ATOM 2400 N N . VAL A 1 309 ? -25.761 -21.815 17.253 1.00 55.22 309 VAL A N 1
ATOM 2401 C CA . VAL A 1 309 ? -25.972 -20.519 17.919 1.00 55.22 309 VAL A CA 1
ATOM 2402 C C . VAL A 1 309 ? -26.893 -19.619 17.092 1.00 55.22 309 VAL A C 1
ATOM 2404 O O . VAL A 1 309 ? -27.816 -19.033 17.650 1.00 55.22 309 VAL A O 1
ATOM 2407 N N . LYS A 1 310 ? -26.708 -19.549 15.766 1.00 54.19 310 LYS A N 1
ATOM 2408 C CA . LYS A 1 310 ? -27.609 -18.797 14.873 1.00 54.19 310 LYS A CA 1
ATOM 2409 C C . LYS A 1 310 ? -29.052 -19.301 14.950 1.00 54.19 310 LYS A C 1
ATOM 2411 O O . LYS A 1 310 ? -29.951 -18.500 15.177 1.00 54.19 310 LYS A O 1
ATOM 2416 N N . ARG A 1 311 ? -29.259 -20.621 14.864 1.00 61.25 311 ARG A N 1
ATOM 2417 C CA . ARG A 1 311 ? -30.588 -21.239 15.021 1.00 61.25 311 ARG A CA 1
ATOM 2418 C C . ARG A 1 311 ? -31.194 -20.984 16.400 1.00 61.25 311 ARG A C 1
ATOM 2420 O O . ARG A 1 311 ? -32.378 -20.701 16.498 1.00 61.25 311 ARG A O 1
ATOM 2427 N N . GLY A 1 312 ? -30.390 -21.049 17.459 1.00 51.53 312 GLY A N 1
ATOM 2428 C CA . GLY A 1 312 ? -30.844 -20.750 18.817 1.00 51.53 312 GLY A CA 1
ATOM 2429 C C . GLY A 1 312 ? -31.326 -19.307 18.978 1.00 51.53 312 GLY A C 1
ATOM 2430 O O . GLY A 1 312 ? -32.318 -19.076 19.654 1.00 51.53 312 GLY A O 1
ATOM 2431 N N . ILE A 1 313 ? -30.670 -18.348 18.319 1.00 50.59 313 ILE A N 1
ATOM 2432 C CA . ILE A 1 313 ? -31.065 -16.932 18.335 1.00 50.59 313 ILE A CA 1
ATOM 2433 C C . ILE A 1 313 ? -32.359 -16.696 17.545 1.00 50.59 313 ILE A C 1
ATOM 2435 O O . ILE A 1 313 ? -33.198 -15.919 17.987 1.00 50.59 313 ILE A O 1
ATOM 2439 N N . GLU A 1 314 ? -32.547 -17.374 16.410 1.00 52.09 314 GLU A N 1
ATOM 2440 C CA . GLU A 1 314 ? -33.777 -17.287 15.601 1.00 52.09 314 GLU A CA 1
ATOM 2441 C C . GLU A 1 314 ? -35.012 -17.868 16.308 1.00 52.09 314 GLU A C 1
ATOM 2443 O O . GLU A 1 314 ? -36.137 -17.488 15.990 1.00 52.09 314 GLU A O 1
ATOM 2448 N N . LEU A 1 315 ? -34.802 -18.768 17.271 1.00 48.97 315 LEU A N 1
ATOM 2449 C CA . LEU A 1 315 ? -35.856 -19.424 18.046 1.00 48.97 315 LEU A CA 1
ATOM 2450 C C . LEU A 1 315 ? -36.214 -18.694 19.350 1.00 48.97 315 LEU A C 1
ATOM 2452 O O . LEU A 1 315 ? -37.146 -19.113 20.037 1.00 48.97 315 LEU A O 1
ATOM 2456 N N . LEU A 1 316 ? -35.505 -17.620 19.711 1.00 41.16 316 LEU A N 1
ATOM 2457 C CA . LEU A 1 316 ? -35.887 -16.807 20.864 1.00 41.16 316 LEU A CA 1
ATOM 2458 C C . LEU A 1 316 ? -37.126 -15.961 20.515 1.00 41.16 316 LEU A C 1
ATOM 2460 O O . LEU A 1 316 ? -37.153 -15.341 19.447 1.00 41.16 316 LEU A O 1
ATOM 2464 N N . PRO A 1 317 ? -38.149 -15.903 21.392 1.00 40.91 317 PRO A N 1
ATOM 2465 C CA . PRO A 1 317 ? -39.276 -14.999 21.203 1.00 40.91 317 PRO A CA 1
ATOM 2466 C C . PRO A 1 317 ? -38.754 -13.562 21.133 1.00 40.91 317 PRO A C 1
ATOM 2468 O O . PRO A 1 317 ? -37.926 -13.170 21.958 1.00 40.91 317 PRO A O 1
ATOM 2471 N N . ARG A 1 318 ? -39.208 -12.814 20.126 1.00 45.00 318 ARG A N 1
ATOM 2472 C CA . ARG A 1 318 ? -38.892 -11.388 19.985 1.00 45.00 318 ARG A CA 1
ATOM 2473 C C . ARG A 1 318 ? -39.509 -10.562 21.103 1.00 45.00 318 ARG A C 1
ATOM 2475 O O . ARG A 1 318 ? -40.664 -10.869 21.472 1.00 45.00 318 ARG A O 1
#

Foldseek 3Di:
DQAFAKFLLLQADQFAQEAQEEAEQCQDPVCVVVLVLLQVLLQVLCVFGNYGYDQDDPPGGHHLDDDNLVGQFYEYQALDCVQAPPPDGSPDFAAAAHSCRSVDPGNHRTYNPDDPPDDSQRSLLSSNQRSVSNRGGAALQLCAQQVQFFPLVVCCVVVVDDPVRSCVPGGHDDCPPRVTDTSDDRDLLASSQDADDCNRGDDVRRDTSSHDPDGRRDGDPNSSSNSCVSSPGNPPNPPDPVCPVLSVLLSVLSSQLSSLQVVLVVLVVPDDPPPPVSVVSSVVSNVSSVVSVVVSVVSPQPPVNVVVVVVVVVPDDD

Mean predicted aligned error: 9.04 Å